Protein AF-A0A8C2KLE9-F1 (afdb_monomer_lite)

Structure (mmCIF, N/CA/C/O backbone):
data_AF-A0A8C2KLE9-F1
#
_entry.id   AF-A0A8C2KLE9-F1
#
loop_
_atom_site.group_PDB
_atom_site.id
_atom_site.type_symbol
_atom_site.label_atom_id
_atom_site.label_alt_id
_atom_site.label_comp_id
_atom_site.label_asym_id
_atom_site.label_entity_id
_atom_site.label_seq_id
_atom_site.pdbx_PDB_ins_code
_atom_site.Cartn_x
_atom_site.Cartn_y
_atom_site.Cartn_z
_atom_site.occupancy
_atom_site.B_iso_or_equiv
_atom_site.auth_seq_id
_atom_site.auth_comp_id
_atom_site.auth_asym_id
_atom_site.auth_atom_id
_atom_site.pdbx_PDB_model_num
ATOM 1 N N . ASP A 1 1 ? 17.531 15.168 -37.487 1.00 30.20 1 ASP A N 1
ATOM 2 C CA . ASP A 1 1 ? 17.498 14.271 -38.648 1.00 30.20 1 ASP A CA 1
ATOM 3 C C . ASP A 1 1 ? 17.812 12.861 -38.165 1.00 30.20 1 ASP A C 1
ATOM 5 O O . ASP A 1 1 ? 18.950 12.551 -37.828 1.00 30.20 1 ASP A O 1
ATOM 9 N N . GLN A 1 2 ? 16.752 12.090 -37.918 1.00 33.06 2 GLN A N 1
ATOM 10 C CA . GLN A 1 2 ? 16.800 10.731 -37.379 1.00 33.06 2 GLN A CA 1
ATOM 11 C C . GLN A 1 2 ? 17.043 9.757 -38.529 1.00 33.06 2 GLN A C 1
ATOM 13 O O . GLN A 1 2 ? 16.199 9.622 -39.406 1.00 33.06 2 GLN A O 1
ATOM 18 N N . SER A 1 3 ? 18.146 9.013 -38.489 1.00 22.12 3 SER A N 1
ATOM 19 C CA . SER A 1 3 ? 18.239 7.750 -39.223 1.00 22.12 3 SER A CA 1
ATOM 20 C C . SER A 1 3 ? 19.318 6.854 -38.615 1.00 22.12 3 SER A C 1
ATOM 22 O O . SER A 1 3 ? 20.358 6.603 -39.226 1.00 22.12 3 SER A O 1
ATOM 24 N N . CYS A 1 4 ? 19.061 6.306 -37.425 1.00 24.95 4 CYS A N 1
ATOM 25 C CA . CYS A 1 4 ? 19.758 5.091 -37.005 1.00 24.95 4 CYS A CA 1
ATOM 26 C C . CYS A 1 4 ? 19.162 3.906 -37.775 1.00 24.95 4 CYS A C 1
ATOM 28 O O . CYS A 1 4 ? 18.150 3.331 -37.384 1.00 24.95 4 CYS A O 1
ATOM 30 N N . ARG A 1 5 ? 19.793 3.557 -38.903 1.00 22.89 5 ARG A N 1
ATOM 31 C CA . ARG A 1 5 ? 19.574 2.287 -39.605 1.00 22.89 5 ARG A CA 1
ATOM 32 C C . ARG A 1 5 ? 20.011 1.146 -38.682 1.00 22.89 5 ARG A C 1
ATOM 34 O O . ARG A 1 5 ? 21.203 0.867 -38.570 1.00 22.89 5 ARG A O 1
ATOM 41 N N . LEU A 1 6 ? 19.055 0.488 -38.032 1.00 33.31 6 LEU A N 1
ATOM 42 C CA . LEU A 1 6 ? 19.294 -0.770 -37.330 1.00 33.31 6 LEU A CA 1
ATOM 43 C C . LEU A 1 6 ? 19.484 -1.880 -38.367 1.00 33.31 6 LEU A C 1
ATOM 45 O O . LEU A 1 6 ? 18.588 -2.228 -39.133 1.00 33.31 6 LEU A O 1
ATOM 49 N N . LYS A 1 7 ? 20.713 -2.388 -38.426 1.00 27.89 7 LYS A N 1
ATOM 50 C CA . LYS A 1 7 ? 21.115 -3.524 -39.248 1.00 27.89 7 LYS A CA 1
ATOM 51 C C . LYS A 1 7 ? 20.609 -4.779 -38.540 1.00 27.89 7 LYS A C 1
ATOM 53 O O . LYS A 1 7 ? 21.112 -5.093 -37.468 1.00 27.89 7 LYS A O 1
ATOM 58 N N . VAL A 1 8 ? 19.616 -5.457 -39.114 1.00 39.66 8 VAL A N 1
ATOM 59 C CA . VAL A 1 8 ? 19.105 -6.743 -38.609 1.00 39.66 8 VAL A CA 1
ATOM 60 C C . VAL A 1 8 ? 20.261 -7.754 -38.619 1.00 39.66 8 VAL A C 1
ATOM 62 O O . VAL A 1 8 ? 20.739 -8.092 -39.709 1.00 39.66 8 VAL A O 1
ATOM 65 N N . PRO A 1 9 ? 20.769 -8.232 -37.467 1.00 36.66 9 PRO A N 1
ATOM 66 C CA . PRO A 1 9 ? 21.752 -9.296 -37.462 1.00 36.66 9 PRO A CA 1
ATOM 67 C C . PRO A 1 9 ? 20.998 -10.609 -37.666 1.00 36.66 9 PRO A C 1
ATOM 69 O O . PRO A 1 9 ? 20.268 -11.072 -36.798 1.00 36.66 9 PRO A O 1
ATOM 72 N N . SER A 1 10 ? 21.191 -11.222 -38.829 1.00 38.34 10 SER A N 1
ATOM 73 C CA . SER A 1 10 ? 20.829 -12.617 -39.070 1.00 38.34 10 SER A CA 1
ATOM 74 C C . SER A 1 10 ? 21.724 -13.522 -38.211 1.00 38.34 10 SER A C 1
ATOM 76 O O . SER A 1 10 ? 22.760 -13.991 -38.678 1.00 38.34 10 SER A O 1
ATOM 78 N N . SER A 1 11 ? 21.360 -13.752 -36.950 1.00 43.38 11 SER A N 1
ATOM 79 C CA . SER A 1 11 ? 21.999 -14.745 -36.081 1.00 43.38 11 SER A CA 1
ATOM 80 C C . SER A 1 11 ? 20.964 -15.355 -35.141 1.00 43.38 11 SER A C 1
ATOM 82 O O . SER A 1 11 ? 20.209 -14.638 -34.493 1.00 43.38 11 SER A O 1
ATOM 84 N N . LYS A 1 12 ? 20.941 -16.688 -35.063 1.00 44.88 12 LYS A N 1
ATOM 85 C CA . LYS A 1 12 ? 19.977 -17.496 -34.296 1.00 44.88 12 LYS A CA 1
ATOM 86 C C . LYS A 1 12 ? 20.130 -17.392 -32.762 1.00 44.88 12 LYS A C 1
ATOM 88 O O . LYS A 1 12 ? 19.405 -18.083 -32.059 1.00 44.88 12 LYS A O 1
ATOM 93 N N . ASP A 1 13 ? 21.008 -16.514 -32.266 1.00 42.62 13 ASP A N 1
ATOM 94 C CA . ASP A 1 13 ? 21.387 -16.391 -30.847 1.00 42.62 13 ASP A CA 1
ATOM 95 C C . ASP A 1 13 ? 21.161 -14.983 -30.246 1.00 42.62 13 ASP A C 1
ATOM 97 O O . ASP A 1 13 ? 21.736 -14.640 -29.209 1.00 42.62 13 ASP A O 1
ATOM 101 N N . VAL A 1 14 ? 20.357 -14.121 -30.882 1.00 45.78 14 VAL A N 1
ATOM 102 C CA . VAL A 1 14 ? 20.033 -12.789 -30.334 1.00 45.78 14 VAL A CA 1
ATOM 103 C C . VAL A 1 14 ? 18.709 -12.860 -29.574 1.00 45.78 14 VAL A C 1
ATOM 105 O O . VAL A 1 14 ? 17.658 -13.079 -30.171 1.00 45.78 14 VAL A O 1
ATOM 108 N N . GLN A 1 15 ? 18.750 -12.674 -28.250 1.00 43.00 15 GLN A N 1
ATOM 109 C CA . GLN A 1 15 ? 17.538 -12.527 -27.445 1.00 43.00 15 GLN A CA 1
ATOM 110 C C . GLN A 1 15 ? 17.053 -11.077 -27.552 1.00 43.00 15 GLN A C 1
ATOM 112 O O . GLN A 1 15 ? 17.555 -10.181 -26.872 1.00 43.00 15 GLN A O 1
ATOM 117 N N . GLU A 1 16 ? 16.112 -10.853 -28.465 1.00 46.84 16 GLU A N 1
ATOM 118 C CA . GLU A 1 16 ? 15.410 -9.583 -28.636 1.00 46.84 16 GLU A CA 1
ATOM 119 C C . GLU A 1 16 ? 14.528 -9.314 -27.406 1.00 46.84 16 GLU A C 1
ATOM 121 O O . GLU A 1 16 ? 13.722 -10.166 -27.025 1.00 46.84 16 GLU A O 1
ATOM 126 N N . CYS A 1 17 ? 14.648 -8.142 -26.772 1.00 47.75 17 CYS A N 1
ATOM 127 C CA . CYS A 1 17 ? 13.654 -7.710 -25.785 1.00 47.75 17 CYS A CA 1
ATOM 128 C C . CYS A 1 17 ? 13.193 -6.277 -26.017 1.00 47.75 17 CYS A C 1
ATOM 130 O O . CYS A 1 17 ? 13.838 -5.464 -26.684 1.00 47.75 17 CYS A O 1
ATOM 132 N N . PHE A 1 18 ? 12.033 -5.989 -25.436 1.00 51.72 18 PHE A N 1
ATOM 133 C CA . PHE A 1 18 ? 11.320 -4.742 -25.619 1.00 51.72 18 PHE A CA 1
ATOM 134 C C . PHE A 1 18 ? 11.840 -3.694 -24.634 1.00 51.72 18 PHE A C 1
ATOM 136 O O . PHE A 1 18 ? 11.970 -3.968 -23.440 1.00 51.72 18 PHE A O 1
ATOM 143 N N . TYR A 1 19 ? 12.096 -2.476 -25.110 1.00 53.34 19 TYR A N 1
ATOM 144 C CA . TYR A 1 19 ? 12.266 -1.316 -24.238 1.00 53.34 19 TYR A CA 1
ATOM 145 C C . TYR A 1 19 ? 10.934 -0.564 -24.139 1.00 53.34 19 TYR A C 1
ATOM 147 O O . TYR A 1 19 ? 10.411 -0.063 -25.134 1.00 53.34 19 TYR A O 1
ATOM 155 N N . CYS A 1 20 ? 10.348 -0.521 -22.941 1.00 55.75 20 CYS A N 1
ATOM 156 C CA . CYS A 1 20 ? 9.053 0.118 -22.707 1.00 55.75 20 CYS A CA 1
ATOM 157 C C . CYS A 1 20 ? 9.241 1.633 -22.506 1.00 55.75 20 CYS A C 1
ATOM 159 O O . CYS A 1 20 ? 9.411 2.094 -21.376 1.00 55.75 20 CYS A O 1
ATOM 161 N N . HIS A 1 21 ? 9.238 2.408 -23.599 1.00 51.94 21 HIS A N 1
ATOM 162 C CA . HIS A 1 21 ? 9.313 3.874 -23.568 1.00 51.94 21 HIS A CA 1
ATOM 163 C C . HIS A 1 21 ? 8.162 4.541 -24.341 1.00 51.94 21 HIS A C 1
ATOM 165 O O . HIS A 1 21 ? 7.579 3.964 -25.256 1.00 51.94 21 HIS A O 1
ATOM 171 N N . LYS A 1 22 ? 7.829 5.779 -23.952 1.00 44.00 22 LYS A N 1
ATOM 172 C CA . LYS A 1 22 ? 6.600 6.520 -24.303 1.00 44.00 22 LYS A CA 1
ATOM 173 C C . LYS A 1 22 ? 6.369 6.794 -25.806 1.00 44.00 22 LYS A C 1
ATOM 175 O O . LYS A 1 22 ? 5.294 7.284 -26.133 1.00 44.00 22 LYS A O 1
ATOM 180 N N . GLN A 1 23 ? 7.322 6.513 -26.702 1.00 39.78 23 GLN A N 1
ATOM 181 C CA . GLN A 1 23 ? 7.226 6.829 -28.142 1.00 39.78 23 GLN A CA 1
ATOM 182 C C . GLN A 1 23 ? 7.354 5.630 -29.101 1.00 39.78 23 GLN A C 1
ATOM 184 O O . GLN A 1 23 ? 7.432 5.829 -30.311 1.00 39.78 23 GLN A O 1
ATOM 189 N N . GLY A 1 24 ? 7.304 4.393 -28.601 1.00 48.12 24 GLY A N 1
ATOM 190 C CA . GLY A 1 24 ? 7.260 3.190 -29.441 1.00 48.12 24 GLY A CA 1
ATOM 191 C C . GLY A 1 24 ? 8.264 2.119 -29.029 1.00 48.12 24 GLY A C 1
ATOM 192 O O . GLY A 1 24 ? 9.109 2.329 -28.159 1.00 48.12 24 GLY A O 1
ATOM 193 N N . HIS A 1 25 ? 8.135 0.943 -29.645 1.00 45.81 25 HIS A N 1
ATOM 194 C CA . HIS A 1 25 ?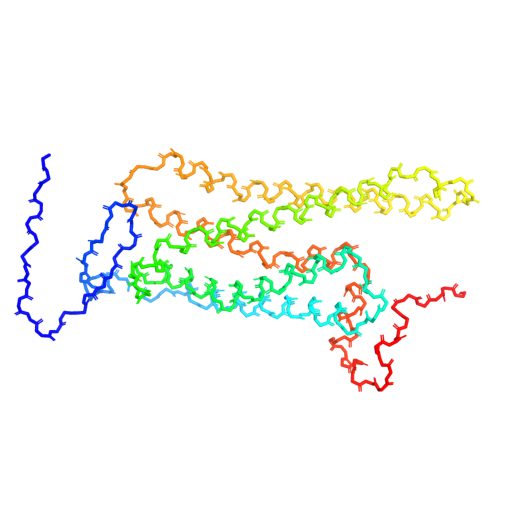 8.925 -0.241 -29.319 1.00 45.81 25 HIS A CA 1
ATOM 195 C C . HIS A 1 25 ? 10.314 -0.129 -29.948 1.00 45.81 25 HIS A C 1
ATOM 197 O O . HIS A 1 25 ? 10.458 -0.200 -31.167 1.00 45.81 25 HIS A O 1
ATOM 203 N N . LEU A 1 26 ? 11.346 0.033 -29.119 1.00 51.34 26 LEU A N 1
ATOM 204 C CA . LEU A 1 26 ? 12.716 -0.226 -29.551 1.00 51.34 26 LEU A CA 1
ATOM 205 C C . LEU A 1 26 ? 13.036 -1.693 -29.252 1.00 51.34 26 LEU A C 1
ATOM 207 O O . LEU A 1 26 ? 12.968 -2.120 -28.097 1.00 51.34 26 LEU A O 1
ATOM 211 N N . ILE A 1 27 ? 13.373 -2.454 -30.295 1.00 51.50 27 ILE A N 1
ATOM 212 C CA . ILE A 1 27 ? 13.956 -3.792 -30.165 1.00 51.50 27 ILE A CA 1
ATOM 213 C C . ILE A 1 27 ? 15.437 -3.589 -29.845 1.00 51.50 27 ILE A C 1
ATOM 215 O O . ILE A 1 27 ? 16.170 -3.012 -30.653 1.00 51.50 27 ILE A O 1
ATOM 219 N N . VAL A 1 28 ? 15.873 -4.015 -28.659 1.00 57.22 28 VAL A N 1
ATOM 220 C CA . VAL A 1 28 ? 17.263 -3.862 -28.203 1.00 57.22 28 VAL A CA 1
ATOM 221 C C . VAL A 1 28 ? 17.846 -5.234 -27.871 1.00 57.22 28 VAL A C 1
ATOM 223 O O . VAL A 1 28 ? 17.148 -6.099 -27.342 1.00 57.22 28 VAL A O 1
ATOM 226 N N . ASP A 1 29 ? 19.132 -5.437 -28.174 1.00 59.03 29 ASP A N 1
ATOM 227 C CA . ASP A 1 29 ? 19.862 -6.646 -27.779 1.00 59.03 29 ASP A CA 1
ATOM 228 C C . ASP A 1 29 ? 20.145 -6.629 -26.267 1.00 59.03 29 ASP A C 1
ATOM 230 O O . ASP A 1 29 ? 21.013 -5.908 -25.758 1.00 59.03 29 ASP A O 1
ATOM 234 N N . CYS A 1 30 ? 19.413 -7.466 -25.541 1.00 57.50 30 CYS A N 1
ATOM 235 C CA . CYS A 1 30 ? 19.496 -7.582 -24.089 1.00 57.50 30 CYS A CA 1
ATOM 236 C C . CYS A 1 30 ? 20.815 -8.191 -23.623 1.00 57.50 30 CYS A C 1
ATOM 238 O O . CYS A 1 30 ? 21.290 -7.869 -22.533 1.00 57.50 30 CYS A O 1
ATOM 240 N N . ASN A 1 31 ? 21.460 -9.010 -24.458 1.00 55.91 31 ASN A N 1
ATOM 241 C CA . ASN A 1 31 ? 22.748 -9.624 -24.145 1.00 55.91 31 ASN A CA 1
ATOM 242 C C . ASN A 1 31 ? 23.893 -8.599 -24.167 1.00 55.91 31 ASN A C 1
ATOM 244 O O . ASN A 1 31 ? 24.918 -8.802 -23.507 1.00 55.91 31 ASN A O 1
ATOM 248 N N . ALA A 1 32 ? 23.733 -7.492 -24.900 1.00 57.81 32 ALA A N 1
ATOM 249 C CA . ALA A 1 32 ? 24.668 -6.369 -24.897 1.00 57.81 32 ALA A CA 1
ATOM 250 C C . ALA A 1 32 ? 24.490 -5.468 -23.659 1.00 57.81 32 ALA A C 1
ATOM 252 O O . ALA A 1 32 ? 25.482 -5.039 -23.066 1.00 57.81 32 ALA A O 1
ATOM 253 N N . LEU A 1 33 ? 23.244 -5.234 -23.224 1.00 56.41 33 LEU A N 1
ATOM 254 C CA . LEU A 1 33 ? 22.932 -4.467 -22.009 1.00 56.41 33 LEU A CA 1
ATOM 255 C C . LEU A 1 33 ? 23.332 -5.224 -20.736 1.00 56.41 33 LEU A C 1
ATOM 257 O O . LEU A 1 33 ? 24.010 -4.673 -19.869 1.00 56.41 33 LEU A O 1
ATOM 261 N N . LYS A 1 34 ? 23.015 -6.522 -20.667 1.00 55.31 34 LYS A N 1
ATOM 262 C CA . LYS A 1 34 ? 23.347 -7.401 -19.535 1.00 55.31 34 LYS A CA 1
ATOM 263 C C . LYS A 1 34 ? 24.858 -7.522 -19.314 1.00 55.31 34 LYS A C 1
ATOM 265 O O . LYS A 1 34 ? 25.304 -7.576 -18.174 1.00 55.31 34 LYS A O 1
ATOM 270 N N . ARG A 1 35 ? 25.665 -7.472 -20.385 1.00 54.03 35 ARG A N 1
ATOM 271 C CA . ARG A 1 35 ? 27.142 -7.460 -20.313 1.00 54.03 35 ARG A CA 1
ATOM 272 C C . ARG A 1 35 ? 27.733 -6.186 -19.699 1.00 54.03 35 ARG A C 1
ATOM 274 O O . ARG A 1 35 ? 28.851 -6.241 -19.197 1.00 54.03 35 ARG A O 1
ATOM 281 N N . LYS A 1 36 ? 27.014 -5.058 -19.718 1.00 54.78 36 LYS A N 1
ATOM 282 C CA . LYS A 1 36 ? 27.445 -3.807 -19.067 1.00 54.78 36 LYS A CA 1
ATOM 283 C C . LYS A 1 36 ? 27.046 -3.725 -17.588 1.00 54.78 36 LYS A C 1
ATOM 285 O O . LYS A 1 36 ? 27.504 -2.817 -16.898 1.00 54.78 36 LYS A O 1
ATOM 290 N N . GLN A 1 37 ? 26.214 -4.642 -17.092 1.00 56.62 37 GLN A N 1
ATOM 291 C CA . GLN A 1 37 ? 25.586 -4.533 -15.777 1.00 56.62 37 GLN A CA 1
ATOM 292 C C . GLN A 1 37 ? 26.198 -5.537 -14.788 1.00 56.62 37 GLN A C 1
ATOM 294 O O . GLN A 1 37 ? 26.122 -6.749 -14.970 1.00 56.62 37 GLN A O 1
ATOM 299 N N . THR A 1 38 ? 26.838 -5.033 -13.732 1.00 45.97 38 THR A N 1
ATOM 300 C CA . THR A 1 38 ? 27.392 -5.851 -12.641 1.00 45.97 38 THR A CA 1
ATOM 301 C C . THR A 1 38 ? 26.275 -6.428 -11.756 1.00 45.97 38 THR A C 1
ATOM 303 O O . THR A 1 38 ? 25.252 -5.762 -11.565 1.00 45.97 38 THR A O 1
ATOM 306 N N . PRO A 1 39 ? 26.434 -7.638 -11.176 1.00 48.50 39 PRO A N 1
ATOM 307 C CA . PRO A 1 39 ? 25.464 -8.188 -10.231 1.00 48.50 39 PRO A CA 1
ATOM 308 C C . PRO A 1 39 ? 25.412 -7.295 -8.984 1.00 48.50 39 PRO A C 1
ATOM 310 O O . PRO A 1 39 ? 26.353 -7.229 -8.197 1.00 48.50 39 PRO A O 1
ATOM 313 N N . GLN A 1 40 ? 24.322 -6.543 -8.844 1.00 53.22 40 GLN A N 1
ATOM 314 C CA . GLN A 1 40 ? 24.144 -5.548 -7.790 1.00 53.22 40 GLN A CA 1
ATOM 315 C C . GLN A 1 40 ? 23.450 -6.166 -6.560 1.00 53.22 40 GLN A C 1
ATOM 317 O O . GLN A 1 40 ? 22.464 -6.886 -6.728 1.00 53.22 40 GLN A O 1
ATOM 322 N N . PRO A 1 41 ? 23.834 -5.799 -5.320 1.00 55.56 41 PRO A N 1
ATOM 323 C CA . PRO A 1 41 ? 23.172 -6.228 -4.073 1.00 55.56 41 PRO A CA 1
ATOM 324 C C . PRO A 1 41 ? 21.724 -5.712 -3.909 1.00 55.56 41 PRO A C 1
ATOM 326 O O . PRO A 1 41 ? 21.075 -5.962 -2.895 1.00 55.56 41 PRO A O 1
ATOM 329 N N . LYS A 1 42 ? 21.193 -5.002 -4.914 1.00 63.91 42 LYS A N 1
ATOM 330 C CA . LYS A 1 42 ? 19.838 -4.439 -4.944 1.00 63.91 42 LYS A CA 1
ATOM 331 C C . LYS A 1 42 ? 18.754 -5.526 -4.901 1.00 63.91 42 LYS A C 1
ATOM 333 O O . LYS A 1 42 ? 17.727 -5.312 -4.272 1.00 63.91 42 LYS A O 1
ATOM 338 N N . SER A 1 43 ? 18.985 -6.702 -5.490 1.00 68.31 43 SER A N 1
ATOM 339 C CA . SER A 1 43 ? 17.983 -7.782 -5.592 1.00 68.31 43 SER A CA 1
ATOM 340 C C . SER A 1 43 ? 17.461 -8.282 -4.238 1.00 68.31 43 SER A C 1
ATOM 342 O O . SER A 1 43 ? 16.259 -8.495 -4.085 1.00 68.31 43 SER A O 1
ATOM 344 N N . VAL A 1 44 ? 18.336 -8.405 -3.235 1.00 75.81 44 VAL A N 1
ATOM 345 C CA . VAL A 1 44 ? 17.967 -8.878 -1.889 1.00 75.81 44 VAL A CA 1
ATOM 346 C C . VAL A 1 44 ? 17.077 -7.863 -1.169 1.00 75.81 44 VAL A C 1
ATOM 348 O O . VAL A 1 44 ? 16.083 -8.237 -0.550 1.00 75.81 44 VAL A O 1
ATOM 351 N N . GLY A 1 45 ? 17.393 -6.568 -1.286 1.00 79.56 45 GLY A N 1
ATOM 352 C CA . GLY A 1 45 ? 16.583 -5.499 -0.697 1.00 79.56 45 GLY A CA 1
ATOM 353 C C . GLY A 1 45 ? 15.174 -5.437 -1.294 1.00 79.56 45 GLY A C 1
ATOM 354 O O . GLY A 1 45 ? 14.198 -5.324 -0.555 1.00 79.56 45 GLY A O 1
ATOM 355 N N . LEU A 1 46 ? 15.067 -5.583 -2.619 1.00 81.81 46 LEU A N 1
ATOM 356 C CA . LEU A 1 46 ? 13.790 -5.581 -3.340 1.00 81.81 46 LEU A CA 1
ATOM 357 C C . LEU A 1 46 ? 12.910 -6.780 -2.936 1.00 81.81 46 LEU A C 1
ATOM 359 O O . LEU A 1 46 ? 11.710 -6.619 -2.698 1.00 81.81 46 LEU A O 1
ATOM 363 N N . LEU A 1 47 ? 13.510 -7.970 -2.807 1.00 83.00 47 LEU A N 1
ATOM 364 C CA . LEU A 1 47 ? 12.813 -9.183 -2.373 1.00 83.00 47 LEU A CA 1
ATOM 365 C C . LEU A 1 47 ? 12.294 -9.051 -0.937 1.00 83.00 47 LEU A C 1
ATOM 367 O O . LEU A 1 47 ? 11.120 -9.313 -0.682 1.00 83.00 47 LEU A O 1
ATOM 371 N N . ASN A 1 48 ? 13.141 -8.593 -0.012 1.00 85.25 48 ASN A N 1
ATOM 372 C CA . ASN A 1 48 ? 12.756 -8.399 1.387 1.00 85.25 48 ASN A CA 1
ATOM 373 C C . ASN A 1 48 ? 11.611 -7.392 1.529 1.00 85.25 48 ASN A C 1
ATOM 375 O O . ASN A 1 48 ? 10.664 -7.648 2.270 1.00 85.25 48 ASN A O 1
ATOM 379 N N . ALA A 1 49 ? 11.667 -6.277 0.795 1.00 85.75 49 ALA A N 1
ATOM 380 C CA . ALA A 1 49 ? 10.600 -5.283 0.810 1.00 85.75 49 ALA A CA 1
ATOM 381 C C . ALA A 1 49 ? 9.270 -5.878 0.323 1.00 85.75 49 ALA A C 1
ATOM 383 O O . ALA A 1 49 ? 8.248 -5.715 0.982 1.00 85.75 49 ALA A O 1
ATOM 384 N N . THR A 1 50 ? 9.309 -6.651 -0.766 1.00 89.25 50 THR A N 1
ATOM 385 C CA . THR A 1 50 ? 8.133 -7.330 -1.329 1.00 89.25 50 THR A CA 1
ATOM 386 C C . THR A 1 50 ? 7.510 -8.314 -0.335 1.00 89.25 50 THR A C 1
ATOM 388 O O . THR A 1 50 ? 6.309 -8.260 -0.069 1.00 89.25 50 THR A O 1
ATOM 391 N N . LEU A 1 51 ? 8.329 -9.187 0.264 1.00 90.75 51 LEU A N 1
ATOM 392 C CA . LEU A 1 51 ? 7.876 -10.162 1.263 1.00 90.75 51 LEU A CA 1
ATOM 393 C C . LEU A 1 51 ? 7.229 -9.473 2.464 1.00 90.75 51 LEU A C 1
ATOM 395 O O . LEU A 1 51 ? 6.188 -9.909 2.957 1.00 90.75 51 LEU A O 1
ATOM 399 N N . PHE A 1 52 ? 7.830 -8.377 2.915 1.00 90.56 52 PHE A N 1
ATOM 400 C CA . PHE A 1 52 ? 7.344 -7.632 4.061 1.00 90.56 52 PHE A CA 1
ATOM 401 C C . PHE A 1 52 ? 6.032 -6.895 3.752 1.00 90.56 52 PHE A C 1
ATOM 403 O O . PHE A 1 52 ? 5.114 -6.925 4.570 1.00 90.56 52 PHE A O 1
ATOM 410 N N . THR A 1 53 ? 5.880 -6.329 2.550 1.00 90.44 53 THR A N 1
ATOM 411 C CA . THR A 1 53 ? 4.610 -5.743 2.090 1.00 90.44 53 THR A CA 1
ATOM 412 C C . THR A 1 53 ? 3.491 -6.776 2.059 1.00 90.44 53 THR A C 1
ATOM 414 O O . THR A 1 53 ? 2.402 -6.501 2.567 1.00 90.44 53 THR A O 1
ATOM 417 N N . VAL A 1 54 ? 3.747 -7.963 1.503 1.00 93.31 54 VAL A N 1
ATOM 418 C CA . VAL A 1 54 ? 2.749 -9.041 1.449 1.00 93.31 54 VAL A CA 1
ATOM 419 C C . VAL A 1 54 ? 2.376 -9.495 2.859 1.00 93.31 54 VAL A C 1
ATOM 421 O O . VAL A 1 54 ? 1.196 -9.565 3.189 1.00 93.31 54 VAL A O 1
ATOM 424 N N . PHE A 1 55 ? 3.367 -9.737 3.719 1.00 93.69 55 PHE A N 1
ATOM 425 C CA . PHE A 1 55 ? 3.142 -10.159 5.101 1.00 93.69 55 PHE A CA 1
ATOM 426 C C . PHE A 1 55 ? 2.280 -9.162 5.887 1.00 93.69 55 PHE A C 1
ATOM 428 O O . PHE A 1 55 ? 1.297 -9.549 6.522 1.00 93.69 55 PHE A O 1
ATOM 435 N N . LEU A 1 56 ? 2.619 -7.873 5.836 1.00 92.69 56 LEU A N 1
ATOM 436 C CA . LEU A 1 56 ? 1.913 -6.859 6.611 1.00 92.69 56 LEU A CA 1
ATOM 437 C C . LEU A 1 56 ? 0.485 -6.621 6.099 1.00 92.69 56 LEU A C 1
ATOM 439 O O . LEU A 1 56 ? -0.431 -6.490 6.909 1.00 92.69 56 LEU A O 1
ATOM 443 N N . ASN A 1 57 ? 0.262 -6.603 4.782 1.00 92.81 57 ASN A N 1
ATOM 444 C CA . ASN A 1 57 ? -1.087 -6.440 4.230 1.00 92.81 57 ASN A CA 1
ATOM 445 C C . ASN A 1 57 ? -1.951 -7.698 4.419 1.00 92.81 57 ASN A C 1
ATOM 447 O O . ASN A 1 57 ? -3.164 -7.592 4.627 1.00 92.81 57 ASN A O 1
ATOM 451 N N . LEU A 1 58 ? -1.339 -8.887 4.470 1.00 94.56 58 LEU A N 1
ATOM 452 C CA . LEU A 1 58 ? -2.023 -10.116 4.876 1.00 94.56 58 LEU A CA 1
ATOM 453 C C . LEU A 1 58 ? -2.477 -10.032 6.336 1.00 94.56 58 LEU A C 1
ATOM 455 O O . LEU A 1 58 ? -3.615 -10.375 6.643 1.00 94.56 58 LEU A O 1
ATOM 459 N N . LEU A 1 59 ? -1.632 -9.510 7.228 1.00 93.69 59 LEU A N 1
ATOM 460 C CA . LEU A 1 59 ? -1.971 -9.322 8.638 1.00 93.69 59 LEU A CA 1
ATOM 461 C C . LEU A 1 59 ? -3.176 -8.384 8.828 1.00 93.69 59 LEU A C 1
ATOM 463 O O . LEU A 1 59 ? -4.034 -8.648 9.673 1.00 93.69 59 LEU A O 1
ATOM 467 N N . VAL A 1 60 ? -3.267 -7.313 8.033 1.00 93.06 60 VAL A N 1
ATOM 468 C CA . VAL A 1 60 ? -4.425 -6.397 8.017 1.00 93.06 60 VAL A CA 1
ATOM 469 C C . VAL A 1 60 ? -5.676 -7.112 7.520 1.00 93.06 60 VAL A C 1
ATOM 471 O O . VAL A 1 60 ? -6.719 -7.054 8.172 1.00 93.06 60 VAL A O 1
ATOM 474 N N . THR A 1 61 ? -5.554 -7.833 6.406 1.00 93.44 61 THR A N 1
ATOM 475 C CA . THR A 1 61 ? -6.656 -8.582 5.791 1.00 93.44 61 THR A CA 1
ATOM 476 C C . THR A 1 61 ? -7.225 -9.622 6.757 1.00 93.44 61 THR A C 1
ATOM 478 O O . THR A 1 61 ? -8.432 -9.647 7.000 1.00 93.44 61 THR A O 1
ATOM 481 N N . VAL A 1 62 ? -6.363 -10.435 7.379 1.00 92.88 62 VAL A N 1
ATOM 482 C CA . VAL A 1 62 ? -6.757 -11.441 8.380 1.00 92.88 62 VAL A CA 1
ATOM 483 C C . VAL A 1 62 ? -7.366 -10.777 9.613 1.00 92.88 62 VAL A C 1
ATOM 485 O O . VAL A 1 62 ? -8.388 -11.235 10.107 1.00 92.88 62 VAL A O 1
ATOM 488 N N . SER A 1 63 ? -6.799 -9.662 10.087 1.00 91.81 63 SER A N 1
ATOM 489 C CA . SER A 1 63 ? -7.354 -8.934 11.235 1.00 91.81 63 SER A CA 1
ATOM 490 C C . SER A 1 63 ? -8.805 -8.511 11.004 1.00 91.81 63 SER A C 1
ATOM 492 O O . SER A 1 63 ? -9.647 -8.737 11.863 1.00 91.81 63 SER A O 1
ATOM 494 N N . ILE A 1 64 ? -9.117 -7.901 9.861 1.00 90.81 64 ILE A N 1
ATOM 495 C CA . ILE A 1 64 ? -10.468 -7.374 9.626 1.00 90.81 64 ILE A CA 1
ATOM 496 C C . ILE A 1 64 ? -11.450 -8.495 9.280 1.00 90.81 64 ILE A C 1
ATOM 498 O O . ILE A 1 64 ? -12.582 -8.447 9.743 1.00 90.81 64 ILE A O 1
ATOM 502 N N . SER A 1 65 ? -11.024 -9.498 8.505 1.00 91.38 65 SER A N 1
ATOM 503 C CA . SER A 1 65 ? -11.893 -10.608 8.081 1.00 91.38 65 SER A CA 1
ATOM 504 C C . SER A 1 65 ? -12.234 -11.592 9.203 1.00 91.38 65 SER A C 1
ATOM 506 O O . SER A 1 65 ? -13.318 -12.170 9.193 1.00 91.38 65 SER A O 1
ATOM 508 N N . HIS A 1 66 ? -11.329 -11.786 10.167 1.00 88.38 66 HIS A N 1
ATOM 509 C CA . HIS A 1 66 ? -11.524 -12.740 11.260 1.00 88.38 66 HIS A CA 1
ATOM 510 C C . HIS A 1 66 ? -12.409 -12.191 12.383 1.00 88.38 66 HIS A C 1
ATOM 512 O O . HIS A 1 66 ? -13.305 -12.872 12.881 1.00 88.38 66 HIS A O 1
ATOM 518 N N . PHE A 1 67 ? -12.160 -10.954 12.817 1.00 87.88 67 PHE A N 1
ATOM 519 C CA . PHE A 1 67 ? -12.862 -10.374 13.960 1.00 87.88 67 PHE A CA 1
ATOM 520 C C . PHE A 1 67 ? -14.133 -9.655 13.504 1.00 87.88 67 PHE A C 1
ATOM 522 O O . PHE A 1 67 ? -14.083 -8.509 13.058 1.00 87.88 67 PHE A O 1
ATOM 529 N N . LYS A 1 68 ? -15.300 -10.282 13.709 1.00 84.50 68 LYS A N 1
ATOM 530 C CA . LYS A 1 68 ? -16.608 -9.734 13.284 1.00 84.50 68 LYS A CA 1
ATOM 531 C C . LYS A 1 68 ? -16.909 -8.354 13.870 1.00 84.50 68 LYS A C 1
ATOM 533 O O . LYS A 1 68 ? -17.570 -7.541 13.230 1.00 84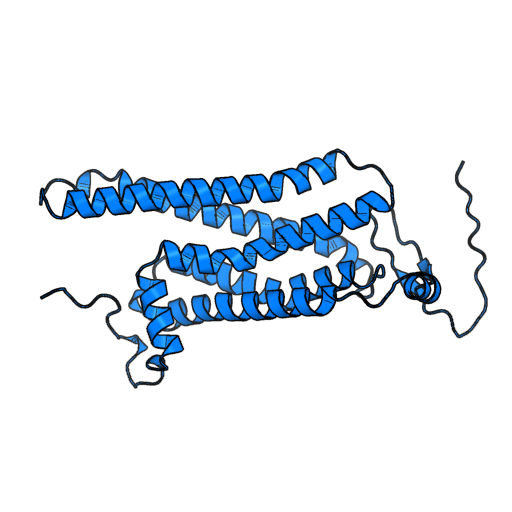.50 68 LYS A O 1
ATOM 538 N N . GLN A 1 69 ? -16.378 -8.059 15.059 1.00 84.31 69 GLN A N 1
ATOM 539 C CA . GLN A 1 69 ? -16.480 -6.745 15.707 1.00 84.31 69 GLN A CA 1
ATOM 540 C C . GLN A 1 69 ? -15.867 -5.610 14.860 1.00 84.31 69 GLN A C 1
ATOM 542 O O . GLN A 1 69 ? -16.210 -4.444 15.043 1.00 84.31 69 GLN A O 1
ATOM 547 N N . LEU A 1 70 ? -14.966 -5.934 13.927 1.00 85.19 70 LEU A N 1
ATOM 548 C CA . LEU A 1 70 ? -14.307 -4.974 13.048 1.00 85.19 70 LEU A CA 1
ATOM 549 C C . LEU A 1 70 ? -15.049 -4.737 11.732 1.00 85.19 70 LEU A C 1
ATOM 551 O O . LEU A 1 70 ? -14.580 -3.915 10.953 1.00 85.19 70 LEU A O 1
ATOM 555 N N . HIS A 1 71 ? -16.192 -5.370 11.469 1.00 88.81 71 HIS A N 1
ATOM 556 C CA . HIS A 1 71 ? -16.952 -5.171 10.229 1.00 88.81 71 HIS A CA 1
ATOM 557 C C . HIS A 1 71 ? -17.726 -3.840 10.219 1.00 88.81 71 HIS A C 1
ATOM 559 O O . HIS A 1 71 ? -18.952 -3.798 10.272 1.00 88.81 71 HIS A O 1
ATOM 565 N N . THR A 1 72 ? -16.992 -2.731 10.148 1.00 84.56 72 THR A N 1
ATOM 566 C CA . THR A 1 72 ? -17.525 -1.368 10.014 1.00 84.56 72 THR A CA 1
ATOM 567 C C . THR A 1 72 ? -17.271 -0.830 8.601 1.00 84.56 72 THR A C 1
ATOM 569 O O . THR A 1 72 ? -16.332 -1.287 7.946 1.00 84.56 72 THR A O 1
ATOM 572 N N . PRO A 1 73 ? -18.038 0.168 8.114 1.00 79.38 73 PRO A N 1
ATOM 573 C CA . PRO A 1 73 ? -17.840 0.737 6.776 1.00 79.38 73 PRO A CA 1
ATOM 574 C C . PRO A 1 73 ? -16.397 1.200 6.518 1.00 79.38 73 PRO A C 1
ATOM 576 O O . PRO A 1 73 ? -15.818 0.886 5.480 1.00 79.38 73 PRO A O 1
ATOM 579 N N . THR A 1 74 ? -15.772 1.864 7.494 1.00 79.00 74 THR A N 1
ATOM 580 C CA . THR A 1 74 ? -14.375 2.320 7.408 1.00 79.00 74 THR A CA 1
ATOM 581 C C . THR A 1 74 ? -13.395 1.150 7.320 1.00 79.00 74 THR A C 1
ATOM 583 O O . THR A 1 74 ? -12.461 1.181 6.523 1.00 79.00 74 THR A O 1
ATOM 586 N N . ASN A 1 75 ? -13.614 0.086 8.094 1.00 85.81 75 ASN A N 1
ATOM 587 C CA . ASN A 1 75 ? -12.743 -1.087 8.063 1.00 85.81 75 ASN A CA 1
ATOM 588 C C . ASN A 1 75 ? -12.923 -1.910 6.779 1.00 85.81 75 ASN A C 1
ATOM 590 O O . ASN A 1 75 ? -11.963 -2.519 6.323 1.00 85.81 75 ASN A O 1
ATOM 594 N N . VAL A 1 76 ? -14.101 -1.887 6.147 1.00 87.12 76 VAL A N 1
ATOM 595 C CA . VAL A 1 76 ? -14.299 -2.487 4.816 1.00 87.12 76 VAL A CA 1
ATOM 596 C C . VAL A 1 76 ? -13.483 -1.744 3.751 1.00 87.12 76 VAL A C 1
ATOM 598 O O . VAL A 1 76 ? -12.876 -2.390 2.898 1.00 87.12 76 VAL A O 1
ATOM 601 N N . LEU A 1 77 ? -13.383 -0.411 3.827 1.00 82.75 77 LEU A N 1
ATOM 602 C CA . LEU A 1 77 ? -12.493 0.363 2.948 1.00 82.75 77 LEU A CA 1
ATOM 603 C C . LEU A 1 77 ? -11.016 0.008 3.182 1.00 82.75 77 LEU A C 1
ATOM 605 O O . LEU A 1 77 ? -10.274 -0.218 2.227 1.00 82.75 77 LEU A O 1
ATOM 609 N N . ILE A 1 78 ? -10.603 -0.117 4.448 1.00 85.69 78 ILE A N 1
ATOM 610 C CA . ILE A 1 78 ? -9.241 -0.539 4.818 1.00 85.69 78 ILE A CA 1
ATOM 611 C C . ILE A 1 78 ? -8.946 -1.959 4.314 1.00 85.69 78 ILE A C 1
ATOM 613 O O . ILE A 1 78 ? -7.869 -2.208 3.779 1.00 85.69 78 ILE A O 1
ATOM 617 N N . LEU A 1 79 ? -9.903 -2.882 4.436 1.00 89.62 79 LEU A N 1
ATOM 618 C CA . LEU A 1 79 ? -9.793 -4.245 3.918 1.00 89.62 79 LEU A CA 1
ATOM 619 C C . LEU A 1 79 ? -9.647 -4.253 2.393 1.00 89.62 79 LEU A C 1
ATOM 621 O O . LEU A 1 79 ? -8.769 -4.934 1.869 1.00 89.62 79 LEU A O 1
ATOM 625 N N . SER A 1 80 ? -10.464 -3.470 1.682 1.00 88.12 80 SER A N 1
ATOM 626 C CA . SER A 1 80 ? -10.365 -3.337 0.226 1.00 88.12 80 SER A CA 1
ATOM 627 C C . SER A 1 80 ? -8.990 -2.822 -0.203 1.00 88.12 80 SER A C 1
ATOM 629 O O . SER A 1 80 ? -8.444 -3.305 -1.196 1.00 88.12 80 SER A O 1
ATOM 631 N N . LEU A 1 81 ? -8.421 -1.863 0.533 1.00 84.69 81 LEU A N 1
ATOM 632 C CA . LEU A 1 81 ? -7.080 -1.357 0.253 1.00 84.69 81 LEU A CA 1
ATOM 633 C C . LEU A 1 81 ? -6.003 -2.409 0.544 1.00 84.69 81 LEU A C 1
ATOM 635 O O . LEU A 1 81 ? -5.131 -2.616 -0.290 1.00 84.69 81 LEU A O 1
ATOM 639 N N . ALA A 1 82 ? -6.096 -3.127 1.666 1.00 90.12 82 ALA A N 1
ATOM 640 C CA . ALA A 1 82 ? -5.149 -4.186 2.015 1.00 90.12 82 ALA A CA 1
ATOM 641 C C . ALA A 1 82 ? -5.125 -5.320 0.971 1.00 90.12 82 ALA A C 1
ATOM 643 O O . ALA A 1 82 ? -4.058 -5.833 0.636 1.00 90.12 82 ALA A O 1
ATOM 644 N N . VAL A 1 83 ? -6.283 -5.678 0.401 1.00 90.12 83 VAL A N 1
ATOM 645 C CA . VAL A 1 83 ? -6.372 -6.645 -0.708 1.00 90.12 83 VAL A CA 1
ATOM 646 C C . VAL A 1 83 ? -5.723 -6.095 -1.982 1.00 90.12 83 VAL A C 1
ATOM 648 O O . VAL A 1 83 ? -4.983 -6.817 -2.652 1.00 90.12 83 VAL A O 1
ATOM 651 N N . ALA A 1 84 ? -5.943 -4.820 -2.309 1.00 87.69 84 ALA A N 1
ATOM 652 C CA . ALA A 1 84 ? -5.277 -4.181 -3.443 1.00 87.69 84 ALA A CA 1
ATOM 653 C C . ALA A 1 84 ? -3.747 -4.142 -3.259 1.00 87.69 84 ALA A C 1
ATOM 655 O O . ALA A 1 84 ? -3.004 -4.463 -4.188 1.00 87.69 84 ALA A O 1
ATOM 656 N N . ASP A 1 85 ? -3.273 -3.838 -2.050 1.00 88.94 85 ASP A N 1
ATOM 657 C CA . ASP A 1 85 ? -1.852 -3.801 -1.704 1.00 88.94 85 ASP A CA 1
ATOM 658 C C . ASP A 1 85 ? -1.207 -5.198 -1.679 1.00 88.94 85 ASP A C 1
ATOM 660 O O . ASP A 1 85 ? -0.026 -5.333 -2.001 1.00 88.94 85 ASP A O 1
ATOM 664 N N . LEU A 1 86 ? -1.964 -6.259 -1.372 1.00 90.81 86 LEU A N 1
ATOM 665 C CA . LEU A 1 86 ? -1.510 -7.647 -1.536 1.00 90.81 86 LEU A CA 1
ATOM 666 C C . LEU A 1 86 ? -1.254 -7.983 -3.005 1.00 90.81 86 LEU A C 1
ATOM 668 O O . LEU A 1 86 ? -0.208 -8.539 -3.340 1.00 90.81 86 LEU A O 1
ATOM 672 N N . ILE A 1 87 ? -2.185 -7.615 -3.888 1.00 86.38 87 ILE A N 1
ATOM 673 C CA . ILE A 1 87 ? -2.031 -7.803 -5.336 1.00 86.38 87 ILE A CA 1
ATOM 674 C C . ILE A 1 87 ? -0.845 -6.967 -5.842 1.00 86.38 87 ILE A C 1
ATOM 676 O O . ILE A 1 87 ? -0.027 -7.457 -6.623 1.00 86.38 87 ILE A O 1
ATOM 680 N N . ALA A 1 88 ? -0.694 -5.736 -5.348 1.00 85.56 88 ALA A N 1
ATOM 681 C CA . ALA A 1 88 ? 0.444 -4.880 -5.666 1.00 85.56 88 ALA A CA 1
ATOM 682 C C . ALA A 1 88 ? 1.779 -5.481 -5.196 1.00 85.56 88 ALA A C 1
ATOM 684 O O . ALA A 1 88 ? 2.743 -5.501 -5.959 1.00 85.56 88 ALA A O 1
ATOM 685 N N . GLY A 1 89 ? 1.833 -6.025 -3.979 1.00 88.12 89 GLY A N 1
ATOM 686 C CA . GLY A 1 89 ? 3.008 -6.708 -3.443 1.00 88.12 89 GLY A CA 1
ATOM 687 C C . GLY A 1 89 ? 3.358 -7.979 -4.218 1.00 88.12 89 GLY A C 1
ATOM 688 O O . GLY A 1 89 ? 4.523 -8.224 -4.488 1.00 88.12 89 GLY A O 1
ATOM 689 N N . LEU A 1 90 ? 2.374 -8.774 -4.641 1.00 88.69 90 LEU A N 1
ATOM 690 C CA . LEU A 1 90 ? 2.628 -10.025 -5.367 1.00 88.69 90 LEU A CA 1
ATOM 691 C C . LEU A 1 90 ? 2.985 -9.821 -6.844 1.00 88.69 90 LEU A C 1
ATOM 693 O O . LEU A 1 90 ? 3.721 -10.629 -7.402 1.00 88.69 90 LEU A O 1
ATOM 697 N N . ILE A 1 91 ? 2.455 -8.774 -7.484 1.00 84.69 91 ILE A N 1
ATOM 698 C CA . ILE A 1 91 ? 2.569 -8.583 -8.938 1.00 84.69 91 ILE A CA 1
ATOM 699 C C . ILE A 1 91 ? 3.363 -7.321 -9.273 1.00 84.69 91 ILE A C 1
ATOM 701 O O . ILE A 1 91 ? 4.356 -7.382 -9.997 1.00 84.69 91 ILE A O 1
ATOM 705 N N . LEU A 1 92 ? 2.958 -6.164 -8.751 1.00 84.88 92 LEU A N 1
ATOM 706 C CA . LEU A 1 92 ? 3.505 -4.872 -9.176 1.00 84.88 92 LEU A CA 1
ATOM 707 C C . LEU A 1 92 ? 4.925 -4.639 -8.643 1.00 84.88 92 LEU A C 1
ATOM 709 O O . LEU A 1 92 ? 5.788 -4.187 -9.396 1.00 84.88 92 LEU A O 1
ATOM 713 N N . MET A 1 93 ? 5.196 -4.994 -7.383 1.00 86.06 93 MET A N 1
ATOM 714 C CA . MET A 1 93 ? 6.525 -4.849 -6.778 1.00 86.06 93 MET A CA 1
ATOM 715 C C . MET A 1 93 ? 7.596 -5.725 -7.446 1.00 86.06 93 MET A C 1
ATOM 717 O O . MET A 1 93 ? 8.657 -5.181 -7.761 1.00 86.06 93 MET A O 1
ATOM 721 N N . PRO A 1 94 ? 7.357 -7.021 -7.743 1.00 85.44 94 PRO A N 1
ATOM 722 C CA . PRO A 1 94 ? 8.298 -7.833 -8.510 1.00 85.44 94 PRO A CA 1
ATOM 723 C C . PRO A 1 94 ? 8.548 -7.283 -9.908 1.00 85.44 94 PRO A C 1
ATOM 725 O O . PRO A 1 94 ? 9.700 -7.156 -10.313 1.00 85.44 94 PRO A O 1
ATOM 728 N N . VAL A 1 95 ? 7.495 -6.887 -10.630 1.00 82.94 95 VAL A N 1
ATOM 729 C CA . VAL A 1 95 ? 7.630 -6.326 -11.983 1.00 82.94 95 VAL A CA 1
ATOM 730 C C . VAL A 1 95 ? 8.441 -5.025 -11.960 1.00 82.94 95 VAL A C 1
ATOM 732 O O . VAL A 1 95 ? 9.336 -4.847 -12.785 1.00 82.94 95 VAL A O 1
ATOM 735 N N . GLN A 1 96 ? 8.199 -4.138 -10.991 1.00 80.19 96 GLN A N 1
ATOM 736 C CA . GLN A 1 96 ? 8.966 -2.897 -10.849 1.00 80.19 96 GLN A CA 1
ATOM 737 C C . GLN A 1 96 ? 10.398 -3.153 -10.354 1.00 80.19 96 GLN A C 1
ATOM 739 O O . GLN A 1 96 ? 11.331 -2.480 -10.785 1.00 80.19 96 GLN A O 1
ATOM 744 N N . GLY A 1 97 ? 10.594 -4.141 -9.477 1.00 80.12 97 GLY A N 1
ATOM 745 C CA . GLY A 1 97 ? 11.914 -4.591 -9.042 1.00 80.12 97 GLY A CA 1
ATOM 746 C C . GLY A 1 97 ? 12.735 -5.136 -10.209 1.00 80.12 97 GLY A C 1
ATOM 747 O O . GLY A 1 97 ? 13.913 -4.811 -10.332 1.00 80.12 97 GLY A O 1
ATOM 748 N N . MET A 1 98 ? 12.103 -5.873 -11.125 1.00 77.06 98 MET A N 1
ATOM 749 C CA . MET A 1 98 ? 12.760 -6.329 -12.346 1.00 77.06 98 MET A CA 1
ATOM 750 C C . MET A 1 98 ? 13.183 -5.167 -13.240 1.00 77.06 98 MET A C 1
ATOM 752 O O . MET A 1 98 ? 14.305 -5.211 -13.715 1.00 77.06 98 MET A O 1
ATOM 756 N N . LYS A 1 99 ? 12.404 -4.082 -13.372 1.00 75.19 99 LYS A N 1
ATOM 757 C CA . LYS A 1 99 ? 12.835 -2.874 -14.118 1.00 75.19 99 LYS A CA 1
ATOM 758 C C . LYS A 1 99 ? 14.059 -2.161 -13.521 1.00 75.19 99 LYS A C 1
ATOM 760 O O . LYS A 1 99 ? 14.703 -1.367 -14.203 1.00 75.19 99 LYS A O 1
ATOM 765 N N . LEU A 1 100 ? 14.361 -2.388 -12.240 1.00 73.94 100 LEU A N 1
ATOM 766 C CA . LEU A 1 100 ? 15.558 -1.856 -11.572 1.00 73.94 100 LEU A CA 1
ATOM 767 C C . LEU A 1 100 ? 16.780 -2.772 -11.717 1.00 73.94 100 LEU A C 1
ATOM 769 O O . LEU A 1 100 ? 17.912 -2.306 -11.566 1.00 73.94 100 LEU A O 1
ATOM 773 N N . ILE A 1 101 ? 16.552 -4.068 -11.945 1.00 72.00 101 ILE A N 1
ATOM 774 C CA . ILE A 1 101 ? 17.600 -5.087 -12.078 1.00 72.00 101 ILE A CA 1
ATOM 775 C C . ILE A 1 101 ? 17.960 -5.282 -13.551 1.00 72.00 101 ILE A C 1
ATOM 777 O O . ILE A 1 101 ? 19.140 -5.299 -13.895 1.00 72.00 101 ILE A O 1
ATOM 781 N N . GLU A 1 102 ? 16.949 -5.408 -14.406 1.00 67.69 102 GLU A N 1
ATOM 782 C CA . GLU A 1 102 ? 17.064 -5.616 -15.839 1.00 67.69 102 GLU A CA 1
ATOM 783 C C . GLU A 1 102 ? 16.451 -4.424 -16.600 1.00 67.69 102 GLU A C 1
ATOM 785 O O . GLU A 1 102 ? 15.329 -4.007 -16.311 1.00 67.69 102 GLU A O 1
ATOM 790 N N . PRO A 1 103 ? 17.155 -3.875 -17.604 1.00 59.84 103 PRO A N 1
ATOM 791 C CA . PRO A 1 103 ? 16.657 -2.755 -18.405 1.00 59.84 103 PRO A CA 1
ATOM 792 C C . PRO A 1 103 ? 15.578 -3.170 -19.423 1.00 59.84 103 PRO A C 1
ATOM 794 O O . PRO A 1 103 ? 15.071 -2.334 -20.167 1.00 59.84 103 PRO A O 1
ATOM 797 N N . CYS A 1 104 ? 15.236 -4.457 -19.481 1.00 65.12 104 CYS A N 1
ATOM 798 C CA . CYS A 1 104 ? 14.444 -5.065 -20.542 1.00 65.12 104 CYS A CA 1
ATOM 799 C C . CYS A 1 104 ? 13.031 -5.420 -20.063 1.00 65.12 104 CYS A C 1
ATOM 801 O O . CYS A 1 104 ? 12.826 -5.847 -18.927 1.00 65.12 104 CYS A O 1
ATOM 803 N N . TRP A 1 105 ? 12.044 -5.264 -20.947 1.00 70.94 105 TRP A N 1
ATOM 804 C CA . TRP A 1 105 ? 10.648 -5.609 -20.699 1.00 70.94 105 TRP A CA 1
ATOM 805 C C . TRP A 1 105 ? 10.255 -6.893 -21.434 1.00 70.94 105 TRP A C 1
ATOM 807 O O . TRP A 1 105 ? 10.429 -7.009 -22.647 1.00 70.94 105 TRP A O 1
ATOM 817 N N . TYR A 1 106 ? 9.675 -7.842 -20.694 1.00 70.50 106 TYR A N 1
ATOM 818 C CA . TYR A 1 106 ? 9.346 -9.183 -21.201 1.00 70.50 106 TYR A CA 1
ATOM 819 C C . TYR A 1 106 ? 7.842 -9.481 -21.252 1.00 70.50 106 TYR A C 1
ATOM 821 O O . TYR A 1 106 ? 7.432 -10.483 -21.824 1.00 70.50 106 TYR A O 1
ATOM 829 N N . PHE A 1 107 ? 6.999 -8.620 -20.675 1.00 73.19 107 PHE A N 1
ATOM 830 C CA . PHE A 1 107 ? 5.557 -8.869 -20.514 1.00 73.19 107 PHE A CA 1
ATOM 831 C C . PHE A 1 107 ? 4.700 -8.418 -21.710 1.00 73.19 107 PHE A C 1
ATOM 833 O O . PHE A 1 107 ? 3.477 -8.330 -21.607 1.00 73.19 107 PHE A O 1
ATOM 840 N N . GLY A 1 108 ? 5.336 -8.107 -22.840 1.00 69.62 108 GLY A N 1
ATOM 841 C CA . GLY A 1 108 ? 4.664 -7.665 -24.059 1.00 69.62 108 GLY A CA 1
ATOM 842 C C . GLY A 1 108 ? 4.166 -6.216 -24.028 1.00 69.62 108 GLY A C 1
ATOM 843 O O . GLY A 1 108 ? 4.215 -5.510 -23.017 1.00 69.62 108 GLY A O 1
ATOM 844 N N . GLU A 1 109 ? 3.691 -5.766 -25.183 1.00 68.31 109 GLU A N 1
ATOM 845 C CA . GLU A 1 109 ? 3.383 -4.361 -25.482 1.00 68.31 109 GLU A CA 1
ATOM 846 C C . GLU A 1 109 ? 2.139 -3.858 -24.734 1.00 68.31 109 GLU A C 1
ATOM 848 O O . GLU A 1 109 ? 2.162 -2.793 -24.119 1.00 68.31 109 GLU A O 1
ATOM 853 N N . ILE A 1 110 ? 1.081 -4.676 -24.684 1.00 74.25 110 ILE A N 1
ATOM 854 C CA . ILE A 1 110 ? -0.174 -4.345 -23.990 1.00 74.25 110 ILE A CA 1
ATOM 855 C C . ILE A 1 110 ? 0.091 -4.061 -22.507 1.00 74.25 110 ILE A C 1
ATOM 857 O O . ILE A 1 110 ? -0.363 -3.052 -21.965 1.00 74.25 110 ILE A O 1
ATOM 861 N N . PHE A 1 111 ? 0.868 -4.926 -21.846 1.00 76.69 111 PHE A N 1
ATOM 862 C CA . PHE A 1 111 ? 1.196 -4.736 -20.437 1.00 76.69 111 PHE A CA 1
ATOM 863 C C . PHE A 1 111 ? 2.116 -3.526 -20.242 1.00 76.69 111 PHE A C 1
ATOM 865 O O . PHE A 1 111 ? 1.933 -2.784 -19.285 1.00 76.69 111 PHE A O 1
ATOM 872 N N . CYS A 1 112 ? 3.049 -3.264 -21.166 1.00 73.81 112 CYS A N 1
ATOM 873 C CA . CYS A 1 112 ? 3.886 -2.059 -21.138 1.00 73.81 112 CYS A CA 1
ATOM 874 C C . CYS A 1 112 ? 3.041 -0.770 -21.138 1.00 73.81 112 CYS A C 1
ATOM 876 O O . CYS A 1 112 ? 3.315 0.138 -20.352 1.00 73.81 112 CYS A O 1
ATOM 878 N N . SER A 1 113 ? 1.984 -0.703 -21.956 1.00 71.94 113 SER A N 1
ATOM 879 C CA . SER A 1 113 ? 1.106 0.472 -22.026 1.00 71.94 113 SER A CA 1
ATOM 880 C C . SER A 1 113 ? 0.164 0.610 -20.827 1.00 71.94 113 SER A C 1
ATOM 882 O O . SER A 1 113 ? -0.064 1.722 -20.353 1.00 71.94 113 SER A O 1
ATOM 884 N N . ILE A 1 114 ? -0.388 -0.498 -20.322 1.00 76.69 114 ILE A N 1
ATOM 885 C CA . ILE A 1 114 ? -1.394 -0.475 -19.245 1.00 76.69 114 ILE A CA 1
ATOM 886 C C . ILE A 1 114 ? -0.749 -0.354 -17.856 1.00 76.69 114 ILE A C 1
ATOM 888 O O . ILE A 1 114 ? -1.326 0.246 -16.950 1.00 76.69 114 ILE A O 1
ATOM 892 N N . PHE A 1 115 ? 0.458 -0.882 -17.659 1.00 78.25 115 PHE A N 1
ATOM 893 C CA . PHE A 1 115 ? 1.099 -0.939 -16.344 1.00 78.25 115 PHE A CA 1
ATOM 894 C C . PHE A 1 115 ? 1.273 0.435 -15.654 1.00 78.25 115 PHE A C 1
ATOM 896 O O . PHE A 1 115 ? 0.947 0.539 -14.471 1.00 78.25 115 PHE A O 1
ATOM 903 N N . PRO A 1 116 ? 1.685 1.523 -16.340 1.00 75.44 116 PRO A N 1
ATOM 904 C CA . PRO A 1 116 ? 1.715 2.860 -15.740 1.00 75.44 116 PRO A CA 1
ATOM 905 C C . PRO A 1 116 ? 0.337 3.365 -15.286 1.00 75.44 116 PRO A C 1
ATOM 907 O O . PRO A 1 116 ? 0.242 4.039 -14.260 1.00 75.44 116 PRO A O 1
ATOM 910 N N . LEU A 1 117 ? -0.733 3.024 -16.016 1.00 77.62 117 LEU A N 1
ATOM 911 C CA . LEU A 1 117 ? -2.105 3.372 -15.638 1.00 77.62 117 LEU A CA 1
ATOM 912 C C . LEU A 1 117 ? -2.532 2.622 -14.370 1.00 77.62 117 LEU A C 1
ATOM 914 O O . LEU A 1 117 ? -3.117 3.228 -13.476 1.00 77.62 117 LEU A O 1
ATOM 918 N N . ILE A 1 118 ? -2.191 1.334 -14.259 1.00 79.25 118 ILE A N 1
ATOM 919 C CA . ILE A 1 118 ? -2.451 0.541 -13.047 1.00 79.25 118 ILE A CA 1
ATOM 920 C C . ILE A 1 118 ? -1.767 1.187 -11.837 1.00 79.25 118 ILE A C 1
ATOM 922 O O . ILE A 1 118 ? -2.413 1.409 -10.815 1.00 79.25 118 ILE A O 1
ATOM 926 N N . LEU A 1 119 ? -0.486 1.548 -11.963 1.00 76.81 119 LEU A N 1
ATOM 927 C CA . LEU A 1 119 ? 0.257 2.215 -10.889 1.00 76.81 119 LEU A CA 1
ATOM 928 C C . LEU A 1 119 ? -0.378 3.554 -10.485 1.00 76.81 119 LEU A C 1
ATOM 930 O O . LEU A 1 119 ? -0.460 3.866 -9.297 1.00 76.81 119 LEU A O 1
ATOM 934 N N . TYR A 1 120 ? -0.863 4.330 -11.456 1.00 75.75 120 TYR A N 1
ATOM 935 C CA . TYR A 1 120 ? -1.556 5.591 -11.197 1.00 75.75 120 TYR A CA 1
ATOM 936 C C . TYR A 1 120 ? -2.872 5.391 -10.425 1.00 75.75 120 TYR A C 1
ATOM 938 O O . TYR A 1 120 ? -3.130 6.084 -9.438 1.00 75.75 120 TYR A O 1
ATOM 946 N N . VAL A 1 121 ? -3.691 4.416 -10.829 1.00 77.25 121 VAL A N 1
ATOM 947 C CA . VAL A 1 121 ? -4.968 4.107 -10.164 1.00 77.25 121 VAL A CA 1
ATOM 948 C C . VAL A 1 121 ? -4.743 3.604 -8.736 1.00 77.25 121 VAL A C 1
ATOM 950 O O . VAL A 1 121 ? -5.369 4.112 -7.808 1.00 77.25 121 VAL A O 1
ATOM 953 N N . VAL A 1 122 ? -3.814 2.664 -8.531 1.00 75.56 122 VAL A N 1
ATOM 954 C CA . VAL A 1 122 ? -3.473 2.147 -7.190 1.00 75.56 122 VAL A CA 1
ATOM 955 C C . VAL A 1 122 ? -2.974 3.276 -6.283 1.00 75.56 122 VAL A C 1
ATOM 957 O O . VAL A 1 122 ? -3.406 3.405 -5.137 1.00 75.56 122 VAL A O 1
ATOM 960 N N . GLY A 1 123 ? -2.128 4.149 -6.826 1.00 75.31 123 GLY A N 1
ATOM 961 C CA . GLY A 1 123 ? -1.647 5.345 -6.151 1.00 75.31 123 GLY A CA 1
ATOM 962 C C . GLY A 1 123 ? -2.747 6.272 -5.656 1.00 75.31 123 GLY A C 1
ATOM 963 O O . GLY A 1 123 ? -2.858 6.565 -4.466 1.00 75.31 123 GLY A O 1
ATOM 964 N N . THR A 1 124 ? -3.587 6.730 -6.580 1.00 73.31 124 THR A N 1
ATOM 965 C CA . THR A 1 124 ? -4.688 7.650 -6.264 1.00 73.31 124 THR A CA 1
ATOM 966 C C . THR A 1 124 ? -5.709 7.035 -5.304 1.00 73.31 124 THR A C 1
ATOM 968 O O . THR A 1 124 ? -6.190 7.734 -4.411 1.00 73.31 124 THR A O 1
ATOM 971 N N . ALA A 1 125 ? -5.976 5.728 -5.399 1.00 74.75 125 ALA A N 1
ATOM 972 C CA . ALA A 1 125 ? -6.818 5.012 -4.442 1.00 74.75 125 ALA A CA 1
ATOM 973 C C . ALA A 1 125 ? -6.220 5.009 -3.022 1.00 74.75 125 ALA A C 1
ATOM 975 O O . ALA A 1 125 ? -6.942 5.218 -2.043 1.00 74.75 125 ALA A O 1
ATOM 976 N N . SER A 1 126 ? -4.900 4.834 -2.886 1.00 76.06 126 SER A N 1
ATOM 977 C CA . SER A 1 126 ? -4.227 4.925 -1.585 1.00 76.06 126 SER A CA 1
ATOM 978 C C . SER A 1 126 ? -4.312 6.336 -0.991 1.00 76.06 126 SER A C 1
ATOM 980 O O . SER A 1 126 ? -4.598 6.464 0.200 1.00 76.06 126 SER A O 1
ATOM 982 N N . LEU A 1 127 ? -4.130 7.391 -1.799 1.00 74.81 127 LEU A N 1
ATOM 983 C CA . LEU A 1 127 ? -4.330 8.777 -1.350 1.00 74.81 127 LEU A CA 1
ATOM 984 C C . LEU A 1 127 ? -5.765 9.013 -0.880 1.00 74.81 127 LEU A C 1
ATOM 986 O O . LEU A 1 127 ? -5.974 9.579 0.191 1.00 74.81 127 LEU A O 1
ATOM 990 N N . GLY A 1 128 ? -6.748 8.571 -1.668 1.00 72.69 128 GLY A N 1
ATOM 991 C CA . GLY A 1 128 ? -8.163 8.716 -1.334 1.00 72.69 128 GLY A CA 1
ATOM 992 C C . GLY A 1 128 ? -8.487 8.112 0.031 1.00 72.69 128 GLY A C 1
ATOM 993 O O . GLY A 1 128 ? -9.117 8.764 0.860 1.00 72.69 128 GLY A O 1
ATOM 994 N N . ASN A 1 129 ? -7.965 6.918 0.318 1.00 72.44 129 ASN A N 1
ATOM 995 C CA . ASN A 1 129 ? -8.130 6.283 1.624 1.00 72.44 129 ASN A CA 1
ATOM 996 C C . ASN A 1 129 ? -7.455 7.063 2.761 1.00 72.44 129 ASN A C 1
ATOM 998 O O . ASN A 1 129 ? -8.061 7.229 3.818 1.00 72.44 129 ASN A O 1
ATOM 1002 N N . LEU A 1 130 ? -6.244 7.594 2.562 1.00 75.12 130 LEU A N 1
ATOM 1003 C CA . LEU A 1 130 ? -5.586 8.435 3.572 1.00 75.12 130 LEU A CA 1
ATOM 1004 C C . LEU A 1 130 ? -6.372 9.716 3.865 1.00 75.12 130 LEU A C 1
ATOM 1006 O O . LEU A 1 130 ? -6.467 10.124 5.025 1.00 75.12 130 LEU A O 1
ATOM 1010 N N . VAL A 1 131 ? -6.959 10.334 2.838 1.00 78.12 131 VAL A N 1
ATOM 1011 C CA . VAL A 1 131 ? -7.828 11.507 2.994 1.00 78.12 131 VAL A CA 1
ATOM 1012 C C . VAL A 1 131 ? -9.086 11.132 3.772 1.00 78.12 131 VAL A C 1
ATOM 1014 O O . VAL A 1 131 ? -9.404 11.809 4.744 1.00 78.12 131 VAL A O 1
ATOM 1017 N N . ILE A 1 132 ? -9.753 10.029 3.421 1.00 74.25 132 ILE A N 1
ATOM 1018 C CA . ILE A 1 132 ? -10.945 9.545 4.135 1.00 74.25 132 ILE A CA 1
ATOM 1019 C C . ILE A 1 132 ? -10.624 9.268 5.609 1.00 74.25 132 ILE A C 1
ATOM 1021 O O . ILE A 1 132 ? -11.342 9.747 6.483 1.00 74.25 132 ILE A O 1
ATOM 1025 N N . ILE A 1 133 ? -9.522 8.570 5.905 1.00 75.25 133 ILE A N 1
ATOM 1026 C CA . ILE A 1 133 ? -9.076 8.299 7.283 1.00 75.25 133 ILE A CA 1
ATOM 1027 C C . ILE A 1 133 ? -8.781 9.609 8.026 1.00 75.25 133 ILE A C 1
ATOM 1029 O O . ILE A 1 133 ? -9.126 9.755 9.199 1.00 75.25 133 ILE A O 1
ATOM 1033 N N . SER A 1 134 ? -8.164 10.581 7.351 1.00 75.00 134 SER A N 1
ATOM 1034 C CA . SER A 1 134 ? -7.867 11.889 7.940 1.00 75.00 134 SER A CA 1
ATOM 1035 C C . SER A 1 134 ? -9.131 12.683 8.255 1.00 75.00 134 SER A C 1
ATOM 1037 O O . SER A 1 134 ? -9.217 13.284 9.324 1.00 75.00 134 SER A O 1
ATOM 1039 N N . VAL A 1 135 ? -10.124 12.649 7.364 1.00 76.38 135 VAL A N 1
ATOM 1040 C CA . VAL A 1 135 ? -11.432 13.285 7.566 1.00 76.38 135 VAL A CA 1
ATOM 1041 C C . VAL A 1 135 ? -12.190 12.611 8.707 1.00 76.38 135 VAL A C 1
ATOM 1043 O O . VAL A 1 135 ? -12.656 13.299 9.608 1.00 76.38 135 VAL A O 1
ATOM 1046 N N . ASP A 1 136 ? -12.247 11.279 8.729 1.00 74.00 136 ASP A N 1
ATOM 1047 C CA . ASP A 1 136 ? -12.867 10.500 9.806 1.00 74.00 136 ASP A CA 1
ATOM 1048 C C . ASP A 1 136 ? -12.261 10.845 11.179 1.00 74.00 136 ASP A C 1
ATOM 1050 O O . ASP A 1 136 ? -12.983 11.111 12.142 1.00 74.00 136 ASP A O 1
ATOM 1054 N N . ARG A 1 137 ? -10.927 10.945 11.270 1.00 74.94 137 ARG A N 1
ATOM 1055 C CA . ARG A 1 137 ? -10.261 11.357 12.515 1.00 74.94 137 ARG A CA 1
ATOM 1056 C C . ARG A 1 137 ? -10.455 12.834 12.849 1.00 74.94 137 ARG A C 1
ATOM 1058 O O . ARG A 1 137 ? -10.545 13.163 14.027 1.00 74.94 137 ARG A O 1
ATOM 1065 N N . TYR A 1 138 ? -10.523 13.716 11.855 1.00 72.81 138 TYR A N 1
ATOM 1066 C CA . TYR A 1 138 ? -10.829 15.131 12.069 1.00 72.81 138 TYR A CA 1
ATOM 1067 C C . TYR A 1 138 ? -12.237 15.315 12.644 1.00 72.81 138 TYR A C 1
ATOM 1069 O O . TYR A 1 138 ? -12.403 16.057 13.610 1.00 72.81 138 TYR A O 1
ATOM 1077 N N . ILE A 1 139 ? -13.228 14.606 12.095 1.00 72.31 139 ILE A N 1
ATOM 1078 C CA . ILE A 1 139 ? -14.610 14.629 12.587 1.00 72.31 139 ILE A CA 1
ATOM 1079 C C . ILE A 1 139 ? -14.660 14.105 14.023 1.00 72.31 139 ILE A C 1
ATOM 1081 O O . ILE A 1 139 ? -15.232 14.772 14.873 1.00 72.31 139 ILE A O 1
ATOM 1085 N N . ALA A 1 140 ? -13.995 12.985 14.326 1.00 68.38 140 ALA A N 1
ATOM 1086 C CA . ALA A 1 140 ? -13.956 12.445 15.688 1.00 68.38 140 ALA A CA 1
ATOM 1087 C C . ALA A 1 140 ? -13.371 13.435 16.717 1.00 68.38 140 ALA A C 1
ATOM 1089 O O . ALA A 1 140 ? -13.885 13.532 17.825 1.00 68.38 140 ALA A O 1
ATOM 1090 N N . VAL A 1 141 ? -12.340 14.202 16.340 1.00 70.31 141 VAL A N 1
ATOM 1091 C CA . VAL A 1 141 ? -11.729 15.230 17.208 1.00 70.31 141 VAL A CA 1
ATOM 1092 C C . VAL A 1 141 ? -12.636 16.446 17.407 1.00 70.31 141 VAL A C 1
ATOM 1094 O O . VAL A 1 141 ? -12.551 17.104 18.445 1.00 70.31 141 VAL A O 1
ATOM 1097 N N . ASN A 1 142 ? -13.445 16.781 16.402 1.00 67.06 142 ASN A N 1
ATOM 1098 C CA . ASN A 1 142 ? -14.253 17.996 16.380 1.00 67.06 142 ASN A CA 1
ATOM 1099 C C . ASN A 1 142 ? -15.727 17.771 16.701 1.00 67.06 142 ASN A C 1
ATOM 1101 O O . ASN A 1 142 ? -16.454 18.757 16.720 1.00 67.06 142 ASN A O 1
ATOM 1105 N N . ASP A 1 143 ? -16.172 16.536 16.941 1.00 69.75 143 ASP A N 1
ATOM 1106 C CA . ASP A 1 143 ? -17.552 16.236 17.317 1.00 69.75 143 ASP A CA 1
ATOM 1107 C C . ASP A 1 143 ? -17.821 16.679 18.770 1.00 69.75 143 ASP A C 1
ATOM 1109 O O . ASP A 1 143 ? -17.394 16.014 19.718 1.00 69.75 143 ASP A O 1
ATOM 1113 N N . PRO A 1 144 ? -18.533 17.801 18.989 1.00 53.31 144 PRO A N 1
ATOM 1114 C CA . PRO A 1 144 ? -18.747 18.346 20.323 1.00 53.31 144 PRO A CA 1
ATOM 1115 C C . PRO A 1 144 ? -19.784 17.547 21.130 1.00 53.31 144 PRO A C 1
ATOM 1117 O O . PRO A 1 144 ? -19.875 17.731 22.345 1.00 53.31 144 PRO A O 1
ATOM 1120 N N . LEU A 1 145 ? -20.556 16.649 20.500 1.00 57.62 145 LEU A N 1
ATOM 1121 C CA . LEU A 1 145 ? -21.646 15.912 21.154 1.00 57.62 145 LEU A CA 1
ATOM 1122 C C . LEU A 1 145 ? -21.153 14.807 22.099 1.00 57.62 145 LEU A C 1
ATOM 1124 O O . LEU A 1 145 ? -21.893 14.399 22.989 1.00 57.62 145 LEU A O 1
ATOM 1128 N N . ASN A 1 146 ? -19.899 14.365 21.970 1.00 55.50 146 ASN A N 1
ATOM 1129 C CA . ASN A 1 146 ? -19.299 13.355 22.853 1.00 55.50 146 ASN A CA 1
ATOM 1130 C C . ASN A 1 146 ? -18.545 13.963 24.059 1.00 55.50 146 ASN A C 1
ATOM 1132 O O . ASN A 1 146 ? -18.034 13.236 24.912 1.00 55.50 146 ASN A O 1
ATOM 1136 N N . HIS A 1 147 ? -18.434 15.296 24.121 1.00 50.44 147 HIS A N 1
ATOM 1137 C CA . HIS A 1 147 ? -17.601 16.024 25.089 1.00 50.44 147 HIS A CA 1
ATOM 1138 C C . HIS A 1 147 ? -18.386 16.607 26.272 1.00 50.44 147 HIS A C 1
ATOM 1140 O O . HIS A 1 147 ? -17.787 17.132 27.208 1.00 50.44 147 HIS A O 1
ATOM 1146 N N . SER A 1 148 ? -19.715 16.523 26.264 1.00 48.06 148 SER A N 1
ATOM 1147 C CA . SER A 1 148 ? -20.571 17.257 27.201 1.00 48.06 148 SER A CA 1
ATOM 1148 C C . SER A 1 148 ? -20.802 16.583 28.561 1.00 48.06 148 SER A C 1
ATOM 1150 O O . SER A 1 148 ? -21.382 17.233 29.428 1.00 48.06 148 SER A O 1
ATOM 1152 N N . CYS A 1 149 ? -20.352 15.339 28.811 1.00 52.91 149 CYS A N 1
ATOM 1153 C CA . CYS A 1 149 ? -20.795 14.617 30.021 1.00 52.91 149 CYS A CA 1
ATOM 1154 C C . CYS A 1 149 ? -19.751 14.067 31.018 1.00 52.91 149 CYS A C 1
ATOM 1156 O O . CYS A 1 149 ? -20.183 13.695 32.103 1.00 52.91 149 CYS A O 1
ATOM 1158 N N . ILE A 1 150 ? -18.428 14.017 30.781 1.00 54.81 150 ILE A N 1
ATOM 1159 C CA . ILE A 1 150 ? -17.470 13.507 31.807 1.00 54.81 150 ILE A CA 1
ATOM 1160 C C . ILE A 1 150 ? -16.101 14.203 31.685 1.00 54.81 150 ILE A C 1
ATOM 1162 O O . ILE A 1 150 ? -15.325 13.864 30.800 1.00 54.81 150 ILE A O 1
ATOM 1166 N N . GLY A 1 151 ? -15.791 15.167 32.559 1.00 58.78 151 GLY A N 1
ATOM 1167 C CA . GLY A 1 151 ? -14.750 16.194 32.353 1.00 58.78 151 GLY A CA 1
ATOM 1168 C C . GLY A 1 151 ? -13.266 15.839 32.567 1.00 58.78 151 GLY A C 1
ATOM 1169 O O . GLY A 1 151 ? -12.434 16.708 32.341 1.00 58.78 151 GLY A O 1
ATOM 1170 N N . GLU A 1 152 ? -12.888 14.617 32.969 1.00 54.38 152 GLU A N 1
ATOM 1171 C CA . GLU A 1 152 ? -11.467 14.291 33.261 1.00 54.38 152 GLU A CA 1
ATOM 1172 C C . GLU A 1 152 ? -10.896 13.124 32.422 1.00 54.38 152 GLU A C 1
ATOM 1174 O O . GLU A 1 152 ? -9.727 13.129 32.022 1.00 54.38 152 GLU A O 1
ATOM 1179 N N . SER A 1 153 ? -11.725 12.133 32.070 1.00 54.56 153 SER A N 1
ATOM 1180 C CA . SER A 1 153 ? -11.357 11.023 31.174 1.00 54.56 153 SER A CA 1
ATOM 1181 C C . SER A 1 153 ? -11.410 11.415 29.689 1.00 54.56 153 SER A C 1
ATOM 1183 O O . SER A 1 153 ? -10.616 10.919 28.882 1.00 54.56 153 SER A O 1
ATOM 1185 N N . THR A 1 154 ? -12.286 12.356 29.323 1.00 58.34 154 THR A N 1
ATOM 1186 C CA . THR A 1 154 ? -12.403 12.901 27.959 1.00 58.34 154 THR A CA 1
ATOM 1187 C C . THR A 1 154 ? -11.239 13.804 27.579 1.00 58.34 154 THR A C 1
ATOM 1189 O O . THR A 1 154 ? -10.847 13.793 26.421 1.00 58.34 154 THR A O 1
ATOM 1192 N N . ASP A 1 155 ? -10.613 14.513 28.518 1.00 58.78 155 ASP A N 1
ATOM 1193 C CA . ASP A 1 155 ? -9.516 15.440 28.209 1.00 58.78 155 ASP A CA 1
ATOM 1194 C C . ASP A 1 155 ? -8.230 14.684 27.813 1.00 58.78 155 ASP A C 1
ATOM 1196 O O . ASP A 1 155 ? -7.518 15.035 26.864 1.00 58.78 155 ASP A O 1
ATOM 1200 N N . LYS A 1 156 ? -7.986 13.536 28.466 1.00 58.97 156 LYS A N 1
ATOM 1201 C CA . LYS A 1 156 ? -6.944 12.571 28.071 1.00 58.97 156 LYS A CA 1
ATOM 1202 C C . LYS A 1 156 ? -7.254 11.930 26.714 1.00 58.97 156 LYS A C 1
ATOM 1204 O O . LYS A 1 156 ? -6.348 11.796 25.886 1.00 58.97 156 LYS A O 1
ATOM 1209 N N . LYS A 1 157 ? -8.520 11.570 26.461 1.00 59.34 157 LYS A N 1
ATOM 1210 C CA . LYS A 1 157 ? -8.979 11.003 25.181 1.00 59.34 157 LYS A CA 1
ATOM 1211 C C . LYS A 1 157 ? -8.858 12.017 24.034 1.00 59.34 157 LYS A C 1
ATOM 1213 O O . LYS A 1 157 ? -8.217 11.713 23.036 1.00 59.34 157 LYS A O 1
ATOM 1218 N N . ALA A 1 158 ? -9.327 13.247 24.215 1.00 63.25 158 ALA A N 1
ATOM 1219 C CA . ALA A 1 158 ? -9.250 14.340 23.247 1.00 63.25 158 ALA A CA 1
ATOM 1220 C C . ALA A 1 158 ? -7.800 14.755 22.945 1.00 63.25 158 ALA A C 1
ATOM 1222 O O . ALA A 1 158 ? -7.440 15.004 21.793 1.00 63.25 158 ALA A O 1
ATOM 1223 N N . ARG A 1 159 ? -6.918 14.772 23.957 1.00 64.75 159 ARG A N 1
ATOM 1224 C CA . ARG A 1 159 ? -5.473 14.988 23.759 1.00 64.75 159 ARG A CA 1
ATOM 1225 C C . ARG A 1 159 ? -4.830 13.848 22.959 1.00 64.75 159 ARG A C 1
ATOM 1227 O O . ARG A 1 159 ? -3.974 14.112 22.112 1.00 64.75 159 ARG A O 1
ATOM 1234 N N . SER A 1 160 ? -5.243 12.602 23.203 1.00 64.81 160 SER A N 1
ATOM 1235 C CA . SER A 1 160 ? -4.809 11.426 22.434 1.00 64.81 160 SER A CA 1
ATOM 1236 C C . SER A 1 160 ? -5.277 11.505 20.975 1.00 64.81 160 SER A C 1
ATOM 1238 O O . SER A 1 160 ? -4.487 11.283 20.057 1.00 64.81 160 SER A O 1
ATOM 1240 N N . GLU A 1 161 ? -6.523 11.918 20.742 1.00 67.75 161 GLU A N 1
ATOM 1241 C CA . GLU A 1 161 ? -7.103 12.043 19.403 1.00 67.75 161 GLU A CA 1
ATOM 1242 C C . GLU A 1 161 ? -6.505 13.219 18.613 1.00 67.75 161 GLU A C 1
ATOM 1244 O O . GLU A 1 161 ? -6.142 13.047 17.451 1.00 67.75 161 GLU A O 1
ATOM 1249 N N . LYS A 1 162 ? -6.245 14.372 19.249 1.00 66.56 162 LYS A N 1
ATOM 1250 C CA . LYS A 1 162 ? -5.472 15.472 18.634 1.00 66.56 162 LYS A CA 1
ATOM 1251 C C . LYS A 1 162 ? -4.048 15.047 18.263 1.00 66.56 162 LYS A C 1
ATOM 1253 O O . LYS A 1 162 ? -3.537 15.442 17.214 1.00 66.56 162 LYS A O 1
ATOM 1258 N N . LYS A 1 163 ? -3.393 14.226 19.095 1.00 67.44 163 LYS A N 1
ATOM 1259 C CA . LYS A 1 163 ? -2.074 13.652 18.777 1.00 67.44 163 LYS A CA 1
ATOM 1260 C C . LYS A 1 163 ? -2.156 12.718 17.565 1.00 67.44 163 LYS A C 1
ATOM 1262 O O . LYS A 1 163 ? -1.291 12.801 16.698 1.00 67.44 163 LYS A O 1
ATOM 1267 N N . ALA A 1 164 ? -3.203 11.897 17.472 1.00 64.81 164 ALA A N 1
ATOM 1268 C CA . ALA A 1 164 ? -3.455 11.041 16.315 1.00 64.81 164 ALA A CA 1
ATOM 1269 C C . ALA A 1 164 ? -3.709 11.860 15.033 1.00 64.81 164 ALA A C 1
ATOM 1271 O O . ALA A 1 164 ? -3.072 11.608 14.014 1.00 64.81 164 ALA A O 1
ATOM 1272 N N . ALA A 1 165 ? -4.539 12.906 15.087 1.00 69.38 165 ALA A N 1
ATOM 1273 C CA . ALA A 1 165 ? -4.767 13.798 13.947 1.00 69.38 165 ALA A CA 1
ATOM 1274 C C . ALA A 1 165 ? -3.473 14.490 13.472 1.00 69.38 165 ALA A C 1
ATOM 1276 O O . ALA A 1 165 ? -3.221 14.583 12.272 1.00 69.38 165 ALA A O 1
ATOM 1277 N N . ARG A 1 166 ? -2.592 14.903 14.398 1.00 70.81 166 ARG A N 1
ATOM 1278 C CA . ARG A 1 166 ? -1.270 15.457 14.052 1.00 70.81 166 ARG A CA 1
ATOM 1279 C C . ARG A 1 166 ? -0.404 14.447 13.299 1.00 70.81 166 ARG A C 1
ATOM 1281 O O . ARG A 1 166 ? 0.237 14.810 12.317 1.00 70.81 166 ARG A O 1
ATOM 1288 N N . THR A 1 167 ? -0.370 13.194 13.745 1.00 65.81 167 THR A N 1
ATOM 1289 C CA . THR A 1 167 ? 0.388 12.144 13.055 1.00 65.81 167 THR A CA 1
ATOM 1290 C C . THR A 1 167 ? -0.208 11.842 11.675 1.00 65.81 167 THR A C 1
ATOM 1292 O O . THR A 1 167 ? 0.557 11.633 10.742 1.00 65.81 167 THR A O 1
ATOM 1295 N N . LEU A 1 168 ? -1.534 11.898 11.496 1.00 68.31 168 LEU A N 1
ATOM 1296 C CA . LEU A 1 168 ? -2.161 11.751 10.174 1.00 68.31 168 LEU A CA 1
ATOM 1297 C C . LEU A 1 168 ? -1.789 12.882 9.219 1.00 68.31 168 LEU A C 1
ATOM 1299 O O . LEU A 1 168 ? -1.431 12.615 8.078 1.00 68.31 168 LEU A O 1
ATOM 1303 N N . GLY A 1 169 ? -1.786 14.128 9.699 1.00 71.94 169 GLY A N 1
ATOM 1304 C CA . GLY A 1 169 ? -1.299 15.264 8.914 1.00 71.94 169 GLY A CA 1
ATOM 1305 C C . GLY A 1 169 ? 0.154 15.080 8.459 1.00 71.94 169 GLY A C 1
ATOM 1306 O O . GLY A 1 169 ? 0.477 15.379 7.314 1.00 71.94 169 GLY A O 1
ATOM 1307 N N . ILE A 1 170 ? 1.019 14.519 9.317 1.00 70.12 170 ILE A N 1
ATOM 1308 C CA . ILE A 1 170 ? 2.405 14.177 8.954 1.00 70.12 170 ILE A CA 1
ATOM 1309 C C . ILE A 1 170 ? 2.436 13.074 7.891 1.00 70.12 170 ILE A C 1
ATOM 1311 O O . ILE A 1 170 ? 3.180 13.197 6.927 1.00 70.12 170 ILE A O 1
ATOM 1315 N N . VAL A 1 171 ? 1.629 12.021 8.029 1.00 69.38 171 VAL A N 1
ATOM 1316 C CA . VAL A 1 171 ? 1.556 10.926 7.048 1.00 69.38 171 VAL A CA 1
ATOM 1317 C C . VAL A 1 171 ? 1.089 11.435 5.682 1.00 69.38 171 VAL A C 1
ATOM 1319 O O . VAL A 1 171 ? 1.718 11.122 4.675 1.00 69.38 171 VAL A O 1
ATOM 1322 N N . VAL A 1 172 ? 0.045 12.269 5.640 1.00 76.12 172 VAL A N 1
ATOM 1323 C CA . VAL A 1 172 ? -0.439 12.900 4.401 1.00 76.12 172 VAL A CA 1
ATOM 1324 C C . VAL A 1 172 ? 0.633 13.811 3.799 1.00 76.12 172 VAL A C 1
ATOM 1326 O O . VAL A 1 172 ? 0.850 13.785 2.591 1.00 76.12 172 VAL A O 1
ATOM 1329 N N . LEU A 1 173 ? 1.357 14.576 4.620 1.00 74.69 173 LEU A N 1
ATOM 1330 C CA . LEU A 1 173 ? 2.458 15.415 4.148 1.00 74.69 173 LEU A CA 1
ATOM 1331 C C . LEU A 1 173 ? 3.610 14.583 3.567 1.00 74.69 173 LEU A C 1
ATOM 1333 O O . LEU A 1 173 ? 4.084 14.887 2.477 1.00 74.69 173 LEU A O 1
ATOM 1337 N N . VAL A 1 174 ? 4.046 13.528 4.262 1.00 69.88 174 VAL A N 1
ATOM 1338 C CA . VAL A 1 174 ? 5.097 12.612 3.783 1.00 69.88 174 VAL A CA 1
ATOM 1339 C C . VAL A 1 174 ? 4.669 11.955 2.473 1.00 69.88 174 VAL A C 1
ATOM 1341 O O . VAL A 1 174 ? 5.461 11.905 1.538 1.00 69.88 174 VAL A O 1
ATOM 1344 N N . TYR A 1 175 ? 3.403 11.544 2.361 1.00 72.25 175 TYR A N 1
ATOM 1345 C CA . TYR A 1 175 ? 2.832 11.049 1.113 1.00 72.25 175 TYR A CA 1
ATOM 1346 C C . TYR A 1 175 ? 2.964 12.090 -0.006 1.00 72.25 175 TYR A C 1
ATOM 1348 O O . TYR A 1 175 ? 3.566 11.814 -1.040 1.00 72.25 175 TYR A O 1
ATOM 1356 N N . LEU A 1 176 ? 2.482 13.320 0.196 1.00 75.62 176 LEU A N 1
ATOM 1357 C CA . LEU A 1 176 ? 2.582 14.371 -0.822 1.00 75.62 176 LEU A CA 1
ATOM 1358 C C . LEU A 1 176 ? 4.040 14.640 -1.225 1.00 75.62 176 LEU A C 1
ATOM 1360 O O . LEU A 1 176 ? 4.331 14.776 -2.413 1.00 75.62 176 LEU A O 1
ATOM 1364 N N . LEU A 1 177 ? 4.969 14.640 -0.267 1.00 73.38 177 LEU A N 1
ATOM 1365 C CA . LEU A 1 177 ? 6.401 14.809 -0.522 1.00 73.38 177 LEU A CA 1
ATOM 1366 C C . LEU A 1 177 ? 7.019 13.641 -1.301 1.00 73.38 177 LEU A C 1
ATOM 1368 O O . LEU A 1 177 ? 7.894 13.877 -2.125 1.00 73.38 177 LEU A O 1
ATOM 1372 N N . CYS A 1 178 ? 6.566 12.404 -1.095 1.00 69.19 178 CYS A N 1
ATOM 1373 C CA . CYS A 1 178 ? 7.023 11.248 -1.873 1.00 69.19 178 CYS A CA 1
ATOM 1374 C C . CYS A 1 178 ? 6.481 11.251 -3.311 1.00 69.19 178 CYS A C 1
ATOM 1376 O O . CYS A 1 178 ? 7.148 10.766 -4.221 1.00 69.19 178 CYS A O 1
ATOM 1378 N N . TRP A 1 179 ? 5.292 11.813 -3.529 1.00 69.44 179 TRP A N 1
ATOM 1379 C CA . TRP A 1 179 ? 4.624 11.823 -4.834 1.00 69.44 179 TRP A CA 1
ATOM 1380 C C . TRP A 1 179 ? 4.962 13.046 -5.694 1.00 69.44 179 TRP A C 1
ATOM 1382 O O . TRP A 1 179 ? 4.961 12.962 -6.922 1.00 69.44 179 TRP A O 1
ATOM 1392 N N . THR A 1 180 ? 5.292 14.178 -5.068 1.00 71.69 180 THR A N 1
ATOM 1393 C CA . THR A 1 180 ? 5.641 15.427 -5.765 1.00 71.69 180 THR A CA 1
ATOM 1394 C C . THR A 1 180 ? 6.824 15.257 -6.734 1.00 71.69 180 THR A C 1
ATOM 1396 O O . THR A 1 180 ? 6.689 15.671 -7.886 1.00 71.69 180 THR A O 1
ATOM 1399 N N . PRO A 1 181 ? 7.939 14.589 -6.368 1.00 71.62 181 PRO A N 1
ATOM 1400 C CA . PRO A 1 181 ? 9.054 14.345 -7.280 1.00 71.62 181 PRO A CA 1
ATOM 1401 C C . PRO A 1 181 ? 8.655 13.549 -8.519 1.00 71.62 181 PRO A C 1
ATOM 1403 O O . PRO A 1 181 ? 9.148 13.846 -9.597 1.00 71.62 181 PRO A O 1
ATOM 1406 N N . TYR A 1 182 ? 7.740 12.583 -8.398 1.00 70.38 182 TYR A N 1
ATOM 1407 C CA . TYR A 1 182 ? 7.262 11.788 -9.532 1.00 70.38 182 TYR A CA 1
ATOM 1408 C C . TYR A 1 182 ? 6.440 12.625 -10.523 1.00 70.38 182 TYR A C 1
ATOM 1410 O O . TYR A 1 182 ? 6.661 12.552 -11.736 1.00 70.38 182 TYR A O 1
ATOM 1418 N N . TYR A 1 183 ? 5.517 13.454 -10.026 1.00 71.94 183 TYR A N 1
ATOM 1419 C CA . TYR A 1 183 ? 4.718 14.332 -10.885 1.00 71.94 183 TYR A CA 1
ATOM 1420 C C . TYR A 1 183 ? 5.573 15.427 -11.530 1.00 71.94 183 TYR A C 1
ATOM 1422 O O . TYR A 1 183 ? 5.447 15.662 -12.729 1.00 71.94 183 TYR A O 1
ATOM 1430 N N . LEU A 1 184 ? 6.493 16.035 -10.771 1.00 74.06 184 LEU A N 1
ATOM 1431 C CA . LEU A 1 184 ? 7.444 17.016 -11.300 1.00 74.06 184 LEU A CA 1
ATOM 1432 C C . LEU A 1 184 ? 8.401 16.393 -12.323 1.00 74.06 184 LEU A C 1
ATOM 1434 O O . LEU A 1 184 ? 8.635 16.987 -13.368 1.00 74.06 184 LEU A O 1
ATOM 1438 N N . ALA A 1 185 ? 8.905 15.184 -12.067 1.00 65.25 185 ALA A N 1
ATOM 1439 C CA . ALA A 1 185 ? 9.717 14.417 -13.010 1.00 65.25 185 ALA A CA 1
ATOM 1440 C C . ALA A 1 185 ? 8.961 14.168 -14.322 1.00 65.25 185 ALA A C 1
ATOM 1442 O O . ALA A 1 185 ? 9.475 14.424 -15.405 1.00 65.25 185 ALA A O 1
ATOM 1443 N N . THR A 1 186 ? 7.705 13.729 -14.235 1.00 66.06 186 THR A N 1
ATOM 1444 C CA . THR A 1 186 ? 6.880 13.435 -15.416 1.00 66.06 186 THR A CA 1
ATOM 1445 C C . THR A 1 186 ? 6.592 14.680 -16.265 1.00 66.06 186 THR A C 1
ATOM 1447 O O . THR A 1 186 ? 6.386 14.549 -17.471 1.00 66.06 186 THR A O 1
ATOM 1450 N N . LEU A 1 187 ? 6.568 15.867 -15.651 1.00 68.00 187 LEU A N 1
ATOM 1451 C CA . LEU A 1 187 ? 6.352 17.148 -16.332 1.00 68.00 187 LEU A CA 1
ATOM 1452 C C . LEU A 1 187 ? 7.648 17.769 -16.879 1.00 68.00 187 LEU A C 1
ATOM 1454 O O . LEU A 1 187 ? 7.591 18.477 -17.880 1.00 68.00 187 LEU A O 1
ATOM 1458 N N . SER A 1 188 ? 8.791 17.514 -16.234 1.00 65.19 188 SER A N 1
ATOM 1459 C CA . SER A 1 188 ? 10.080 18.146 -16.554 1.00 65.19 188 SER A CA 1
ATOM 1460 C C . SER 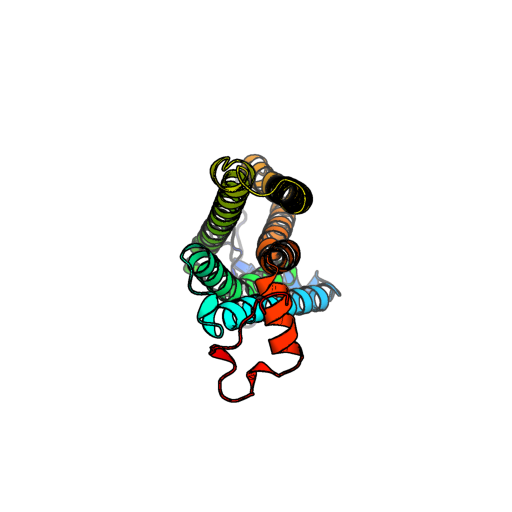A 1 188 ? 10.977 17.326 -17.485 1.00 65.19 188 SER A C 1
ATOM 1462 O O . SER A 1 188 ? 11.807 17.914 -18.175 1.00 65.19 188 SER A O 1
ATOM 1464 N N . PHE A 1 189 ? 10.864 15.992 -17.500 1.00 56.94 189 PHE A N 1
ATOM 1465 C CA . PHE A 1 189 ? 11.784 15.136 -18.257 1.00 56.94 189 PHE A CA 1
ATOM 1466 C C . PHE A 1 189 ? 11.385 14.981 -19.730 1.00 56.94 189 PHE A C 1
ATOM 1468 O O . PHE A 1 189 ? 10.248 14.628 -20.060 1.00 56.94 189 PHE A O 1
ATOM 1475 N N . GLY A 1 190 ? 12.362 15.216 -20.609 1.00 54.47 190 GLY A N 1
ATOM 1476 C CA . GLY A 1 190 ? 12.290 15.010 -22.048 1.00 54.47 190 GLY A CA 1
ATOM 1477 C C . GLY A 1 190 ? 13.360 14.017 -22.505 1.00 54.47 190 GLY A C 1
ATOM 1478 O O . GLY A 1 190 ? 14.537 14.317 -22.401 1.00 54.47 190 GLY A O 1
ATOM 1479 N N . HIS A 1 191 ? 12.911 12.881 -23.055 1.00 53.19 191 HIS A N 1
ATOM 1480 C CA . HIS A 1 191 ? 13.642 11.894 -23.873 1.00 53.19 191 HIS A CA 1
ATOM 1481 C C . HIS A 1 191 ? 15.152 11.694 -23.609 1.00 53.19 191 HIS A C 1
ATOM 1483 O O . HIS A 1 191 ? 15.929 11.750 -24.560 1.00 53.19 191 HIS A O 1
ATOM 1489 N N . ASP A 1 192 ? 15.578 11.369 -22.383 1.00 53.41 192 ASP A N 1
ATOM 1490 C CA . ASP A 1 192 ? 16.945 10.862 -22.157 1.00 53.41 192 ASP A CA 1
ATOM 1491 C C . ASP A 1 192 ? 17.008 9.591 -21.278 1.00 53.41 192 ASP A C 1
ATOM 1493 O O . ASP A 1 192 ? 16.102 9.299 -20.496 1.00 53.41 192 ASP A O 1
ATOM 1497 N N . GLU A 1 193 ? 18.075 8.786 -21.398 1.00 53.28 193 GLU A N 1
ATOM 1498 C CA . GLU A 1 193 ? 18.193 7.487 -20.690 1.00 53.28 193 GLU A CA 1
ATOM 1499 C C . GLU A 1 193 ? 18.323 7.631 -19.161 1.00 53.28 193 GLU A C 1
ATOM 1501 O O . GLU A 1 193 ? 17.806 6.800 -18.406 1.00 53.28 193 GLU A O 1
ATOM 1506 N N . ASN A 1 194 ? 18.964 8.705 -18.685 1.00 56.09 194 ASN A N 1
ATOM 1507 C CA . ASN A 1 194 ? 19.045 9.012 -17.251 1.00 56.09 194 ASN A CA 1
ATOM 1508 C C . ASN A 1 194 ? 17.657 9.297 -16.649 1.00 56.09 194 ASN A C 1
ATOM 1510 O O . ASN A 1 194 ? 17.424 8.998 -15.474 1.00 56.09 194 ASN A O 1
ATOM 1514 N N . ASP A 1 195 ? 16.711 9.775 -17.462 1.00 64.56 195 ASP A N 1
ATOM 1515 C CA . ASP A 1 195 ? 15.338 10.037 -17.034 1.00 64.56 195 ASP A CA 1
ATOM 1516 C C . ASP A 1 195 ? 14.604 8.726 -16.729 1.00 64.56 195 ASP A C 1
ATOM 1518 O O . ASP A 1 195 ? 13.829 8.650 -15.775 1.00 64.56 195 ASP A O 1
ATOM 1522 N N . ALA A 1 196 ? 14.883 7.651 -17.476 1.00 66.38 196 ALA A N 1
ATOM 1523 C CA . ALA A 1 196 ? 14.235 6.354 -17.284 1.00 66.38 196 ALA A CA 1
ATOM 1524 C C . ALA A 1 196 ? 14.610 5.703 -15.942 1.00 66.38 196 ALA A C 1
ATOM 1526 O O . ALA A 1 196 ? 13.741 5.166 -15.250 1.00 66.38 196 ALA A O 1
ATOM 1527 N N . LEU A 1 197 ? 15.881 5.788 -15.531 1.00 69.31 197 LEU A N 1
ATOM 1528 C CA . LEU A 1 197 ? 16.322 5.287 -14.226 1.00 69.31 197 LEU A CA 1
ATOM 1529 C C . LEU A 1 197 ? 15.682 6.081 -13.081 1.00 69.31 197 LEU A C 1
ATOM 1531 O O . LEU A 1 197 ? 15.195 5.481 -12.121 1.00 69.31 197 LEU A O 1
ATOM 1535 N N . VAL A 1 198 ? 15.649 7.413 -13.189 1.00 71.75 198 VAL A N 1
ATOM 1536 C CA . VAL A 1 198 ? 15.007 8.284 -12.193 1.00 71.75 198 VAL A CA 1
ATOM 1537 C C . VAL A 1 198 ? 13.516 7.967 -12.09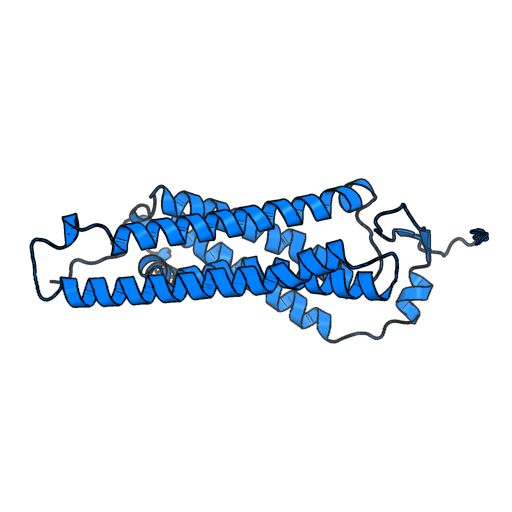2 1.00 71.75 198 VAL A C 1
ATOM 1539 O O . VAL A 1 198 ? 13.012 7.773 -10.988 1.00 71.75 198 VAL A O 1
ATOM 1542 N N . ILE A 1 199 ? 12.818 7.816 -13.219 1.00 72.06 199 ILE A N 1
ATOM 1543 C CA . ILE A 1 199 ? 11.400 7.435 -13.250 1.00 72.06 199 ILE A CA 1
ATOM 1544 C C . ILE A 1 199 ? 11.185 6.056 -12.609 1.00 72.06 199 ILE A C 1
ATOM 1546 O O . ILE A 1 199 ? 10.280 5.912 -11.788 1.00 72.06 199 ILE A O 1
ATOM 1550 N N . ASN A 1 200 ? 12.024 5.060 -12.909 1.00 75.88 200 ASN A N 1
ATOM 1551 C CA . ASN A 1 200 ? 11.913 3.721 -12.323 1.00 75.88 200 ASN A CA 1
ATOM 1552 C C . ASN A 1 200 ? 12.153 3.723 -10.806 1.00 75.88 200 ASN A C 1
ATOM 1554 O O . ASN A 1 200 ? 11.427 3.038 -10.082 1.00 75.88 200 ASN A O 1
ATOM 1558 N N . ILE A 1 201 ? 13.128 4.504 -10.319 1.00 76.00 201 ILE A N 1
ATOM 1559 C CA . ILE A 1 201 ? 13.387 4.697 -8.882 1.00 76.00 201 ILE A CA 1
ATOM 1560 C C . ILE A 1 201 ? 12.188 5.379 -8.217 1.00 76.00 201 ILE A C 1
ATOM 1562 O O . ILE A 1 201 ? 11.713 4.902 -7.188 1.00 76.00 201 ILE A O 1
ATOM 1566 N N . MET A 1 202 ? 11.655 6.446 -8.815 1.00 74.19 202 MET A N 1
ATOM 1567 C CA . MET A 1 202 ? 10.488 7.160 -8.287 1.00 74.19 202 MET A CA 1
ATOM 1568 C C . MET A 1 202 ? 9.245 6.265 -8.245 1.00 74.19 202 MET A C 1
ATOM 1570 O O . MET A 1 202 ? 8.546 6.229 -7.237 1.00 74.19 202 MET A O 1
ATOM 1574 N N . GLN A 1 203 ? 8.999 5.472 -9.290 1.00 75.88 203 GLN A N 1
ATOM 1575 C CA . GLN A 1 203 ? 7.920 4.479 -9.318 1.00 75.88 203 GLN A CA 1
ATOM 1576 C C . GLN A 1 203 ? 8.096 3.393 -8.248 1.00 75.88 203 GLN A C 1
ATOM 1578 O O . GLN A 1 203 ? 7.113 2.915 -7.683 1.00 75.88 203 GLN A O 1
ATOM 1583 N N . TRP A 1 204 ? 9.335 3.009 -7.934 1.00 78.75 204 TRP A N 1
ATOM 1584 C CA . TRP A 1 204 ? 9.600 2.041 -6.873 1.00 78.75 204 TRP A CA 1
ATOM 1585 C C . TRP A 1 204 ? 9.367 2.634 -5.476 1.00 78.75 204 TRP A C 1
ATOM 1587 O O . TRP A 1 204 ? 8.751 1.985 -4.633 1.00 78.75 204 TRP A O 1
ATOM 1597 N N . ILE A 1 205 ? 9.764 3.893 -5.251 1.00 75.00 205 ILE A N 1
ATOM 1598 C CA . ILE A 1 205 ? 9.428 4.653 -4.031 1.00 75.00 205 ILE A CA 1
ATOM 1599 C C . ILE A 1 205 ? 7.906 4.758 -3.869 1.00 75.00 205 ILE A C 1
ATOM 1601 O O . ILE A 1 205 ? 7.386 4.559 -2.774 1.00 75.00 205 ILE A O 1
ATOM 1605 N N . VAL A 1 206 ? 7.184 4.999 -4.964 1.00 74.06 206 VAL A N 1
ATOM 1606 C CA . VAL A 1 206 ? 5.717 4.998 -4.977 1.00 74.06 206 VAL A CA 1
ATOM 1607 C C . VAL A 1 206 ? 5.153 3.631 -4.582 1.00 74.06 206 VAL A C 1
ATOM 1609 O O . VAL A 1 206 ? 4.238 3.574 -3.767 1.00 74.06 206 VAL A O 1
ATOM 1612 N N . CYS A 1 207 ? 5.715 2.522 -5.072 1.00 74.19 207 CYS A N 1
ATOM 1613 C CA . CYS A 1 207 ? 5.275 1.183 -4.664 1.00 74.19 207 CYS A CA 1
ATOM 1614 C C . CYS A 1 207 ? 5.501 0.930 -3.163 1.00 74.19 207 CYS A C 1
ATOM 1616 O O . CYS A 1 207 ? 4.653 0.321 -2.515 1.00 74.19 207 CYS A O 1
ATOM 1618 N N . MET A 1 208 ? 6.592 1.439 -2.575 1.00 71.31 208 MET A N 1
ATOM 1619 C CA . MET A 1 208 ? 6.831 1.349 -1.124 1.00 71.31 208 MET A CA 1
ATOM 1620 C C . MET A 1 208 ? 5.736 2.027 -0.284 1.00 71.31 208 MET A C 1
ATOM 1622 O O . MET A 1 208 ? 5.624 1.737 0.904 1.00 71.31 208 MET A O 1
ATOM 1626 N N . ASN A 1 209 ? 4.877 2.872 -0.858 1.00 73.44 209 ASN A N 1
ATOM 1627 C CA . ASN A 1 209 ? 3.733 3.431 -0.140 1.00 73.44 209 ASN A CA 1
ATOM 1628 C C . ASN A 1 209 ? 2.772 2.342 0.381 1.00 73.44 209 ASN A C 1
ATOM 1630 O O . ASN A 1 209 ? 2.324 2.417 1.524 1.00 73.44 209 ASN A O 1
ATOM 1634 N N . SER A 1 210 ? 2.546 1.272 -0.388 1.00 76.25 210 SER A N 1
ATOM 1635 C CA . SER A 1 210 ? 1.747 0.113 0.049 1.00 76.25 210 SER A CA 1
ATOM 1636 C C . SER A 1 210 ? 2.359 -0.618 1.253 1.00 76.25 210 SER A C 1
ATOM 1638 O O . SER A 1 210 ? 1.654 -1.293 2.004 1.00 76.25 210 SER A O 1
ATOM 1640 N N . LEU A 1 211 ? 3.675 -0.481 1.480 1.00 78.56 211 LEU A N 1
ATOM 1641 C CA . LEU A 1 211 ? 4.332 -0.989 2.687 1.00 78.56 211 LEU A CA 1
ATOM 1642 C C . LEU A 1 211 ? 3.981 -0.153 3.925 1.00 78.56 211 LEU A C 1
ATOM 1644 O O . LEU A 1 211 ? 3.929 -0.689 5.029 1.00 78.56 211 LEU A O 1
ATOM 1648 N N . MET A 1 212 ? 3.760 1.152 3.765 1.00 76.88 212 MET A N 1
ATOM 1649 C CA . MET A 1 212 ? 3.519 2.071 4.881 1.00 76.88 212 MET A CA 1
ATOM 1650 C C . MET A 1 212 ? 2.100 1.966 5.447 1.00 76.88 212 MET A C 1
ATOM 1652 O O . MET A 1 212 ? 1.898 2.265 6.625 1.00 76.88 212 MET A O 1
ATOM 1656 N N . ASN A 1 213 ? 1.133 1.483 4.664 1.00 81.44 213 ASN A N 1
ATOM 1657 C CA . ASN A 1 213 ? -0.274 1.387 5.066 1.00 81.44 213 ASN A CA 1
ATOM 1658 C C . ASN A 1 213 ? -0.483 0.584 6.376 1.00 81.44 213 ASN A C 1
ATOM 1660 O O . ASN A 1 213 ? -1.071 1.120 7.318 1.00 81.44 213 ASN A O 1
ATOM 1664 N N . PRO A 1 214 ? 0.083 -0.624 6.556 1.00 84.12 214 PRO A N 1
ATOM 1665 C CA . PRO A 1 214 ? 0.003 -1.341 7.833 1.00 84.12 214 PRO A CA 1
ATOM 1666 C C . PRO A 1 214 ? 0.685 -0.641 9.020 1.00 84.12 214 PRO A C 1
ATOM 1668 O O . PRO A 1 214 ? 0.221 -0.765 10.155 1.00 84.12 214 PRO A O 1
ATOM 1671 N N . PHE A 1 215 ? 1.759 0.124 8.794 1.00 80.94 215 PHE A N 1
ATOM 1672 C CA . PHE A 1 215 ? 2.403 0.913 9.855 1.00 80.94 215 PHE A CA 1
ATOM 1673 C C . PHE A 1 215 ? 1.511 2.055 10.325 1.00 80.94 215 PHE A C 1
ATOM 1675 O O . PHE A 1 215 ? 1.365 2.276 11.528 1.00 80.94 215 PHE A O 1
ATOM 1682 N N . ILE A 1 216 ? 0.862 2.730 9.377 1.00 77.94 216 ILE A N 1
ATOM 1683 C CA . ILE A 1 216 ? -0.171 3.730 9.643 1.00 77.94 216 ILE A CA 1
ATOM 1684 C C . ILE A 1 216 ? -1.255 3.082 10.515 1.00 77.94 216 ILE A C 1
ATOM 1686 O O . ILE A 1 216 ? -1.566 3.587 11.596 1.00 77.94 216 ILE A O 1
ATOM 1690 N N . TYR A 1 217 ? -1.743 1.895 10.151 1.00 81.12 217 TYR A N 1
ATOM 1691 C CA . TYR A 1 217 ? -2.742 1.199 10.961 1.00 81.12 217 TYR A CA 1
ATOM 1692 C C . TYR A 1 217 ? -2.238 0.821 12.358 1.00 81.12 217 TYR A C 1
ATOM 1694 O O . TYR A 1 217 ? -2.973 0.985 13.329 1.00 81.12 217 TYR A O 1
ATOM 1702 N N . ALA A 1 218 ? -0.985 0.388 12.507 1.00 82.50 218 ALA A N 1
ATOM 1703 C CA . ALA A 1 218 ? -0.395 0.079 13.813 1.00 82.50 218 ALA A CA 1
ATOM 1704 C C . ALA A 1 218 ? -0.321 1.304 14.729 1.00 82.50 218 ALA A C 1
ATOM 1706 O O . ALA A 1 218 ? -0.518 1.184 15.940 1.00 82.50 218 ALA A O 1
ATOM 1707 N N . MET A 1 219 ? -0.079 2.486 14.166 1.00 73.00 219 MET A N 1
ATOM 1708 C CA . MET A 1 219 ? -0.041 3.728 14.930 1.00 73.00 219 MET A CA 1
ATOM 1709 C C . MET A 1 219 ? -1.437 4.203 15.343 1.00 73.00 219 MET A C 1
ATOM 1711 O O . MET A 1 219 ? -1.621 4.634 16.484 1.00 73.00 219 MET A O 1
ATOM 1715 N N . PHE A 1 220 ? -2.419 4.116 14.442 1.00 70.56 220 PHE A N 1
ATOM 1716 C CA . PHE A 1 220 ? -3.737 4.727 14.644 1.00 70.56 220 PHE A CA 1
ATOM 1717 C C . PHE A 1 220 ? -4.779 3.790 15.236 1.00 70.56 220 PHE A C 1
ATOM 1719 O O . PHE A 1 220 ? -5.614 4.210 16.039 1.00 70.56 220 PHE A O 1
ATOM 1726 N N . TYR A 1 221 ? -4.728 2.510 14.886 1.00 73.69 221 TYR A N 1
ATOM 1727 C CA . TYR A 1 221 ? -5.755 1.558 15.259 1.00 73.69 221 TYR A CA 1
ATOM 1728 C C . TYR A 1 221 ? -5.296 0.695 16.431 1.00 73.69 221 TYR A C 1
ATOM 1730 O O . TYR A 1 221 ? -4.490 -0.230 16.314 1.00 73.69 221 TYR A O 1
ATOM 1738 N N . ARG A 1 222 ? -5.868 0.981 17.610 1.00 78.31 222 ARG A N 1
ATOM 1739 C CA . ARG A 1 222 ? -5.739 0.104 18.786 1.00 78.31 222 ARG A CA 1
ATOM 1740 C C . ARG A 1 222 ? -6.225 -1.309 18.463 1.00 78.31 222 ARG A C 1
ATOM 1742 O O . ARG A 1 222 ? -5.556 -2.254 18.863 1.00 78.31 222 ARG A O 1
ATOM 1749 N N . TRP A 1 223 ? -7.319 -1.442 17.706 1.00 83.31 223 TRP A N 1
ATOM 1750 C CA . TRP A 1 223 ? -7.808 -2.751 17.277 1.00 83.31 223 TRP A CA 1
ATOM 1751 C C . TRP A 1 223 ? -6.764 -3.516 16.464 1.00 83.31 223 TRP A C 1
ATOM 1753 O O . TRP A 1 223 ? -6.568 -4.691 16.737 1.00 83.31 223 TRP A O 1
ATOM 1763 N N . PHE A 1 224 ? -6.039 -2.854 15.552 1.00 86.81 224 PHE A N 1
ATOM 1764 C CA . PHE A 1 224 ? -5.056 -3.524 14.699 1.00 86.81 224 PHE A CA 1
ATOM 1765 C C . PHE A 1 224 ? -3.859 -4.028 15.504 1.00 86.81 224 PHE A C 1
ATOM 1767 O O . PHE A 1 224 ? -3.407 -5.150 15.318 1.00 86.81 224 PHE A O 1
ATOM 1774 N N . ARG A 1 225 ? -3.371 -3.240 16.471 1.00 86.00 225 ARG A N 1
ATOM 1775 C CA . ARG A 1 225 ? -2.300 -3.690 17.379 1.00 86.00 225 ARG A CA 1
ATOM 1776 C C . ARG A 1 225 ? -2.712 -4.912 18.194 1.00 86.00 225 ARG A C 1
ATOM 1778 O O . ARG A 1 225 ? -1.901 -5.806 18.424 1.00 86.00 225 ARG A O 1
ATOM 1785 N N . LEU A 1 226 ? -3.959 -4.928 18.658 1.00 84.69 226 LEU A N 1
ATOM 1786 C CA . LEU A 1 226 ? -4.489 -6.031 19.446 1.00 84.69 226 LEU A CA 1
ATOM 1787 C C . LEU A 1 226 ? -4.693 -7.266 18.566 1.00 84.69 226 LEU A C 1
ATOM 1789 O O . LEU A 1 226 ? -4.139 -8.311 18.894 1.00 84.69 226 LEU A O 1
ATOM 1793 N N . SER A 1 227 ? -5.378 -7.146 17.428 1.00 88.44 227 SER A N 1
ATOM 1794 C CA . SER A 1 227 ? -5.589 -8.250 16.484 1.00 88.44 227 SER A CA 1
ATOM 1795 C C . SER A 1 227 ? -4.265 -8.828 15.989 1.00 88.44 227 SER A C 1
ATOM 1797 O O . SER A 1 227 ? -4.075 -10.039 16.047 1.00 88.44 227 SER A O 1
ATO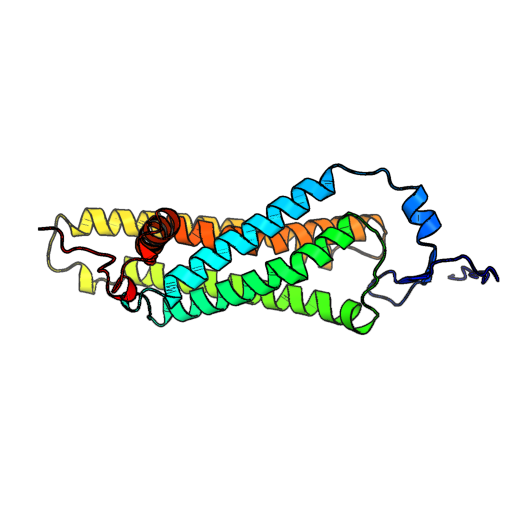M 1799 N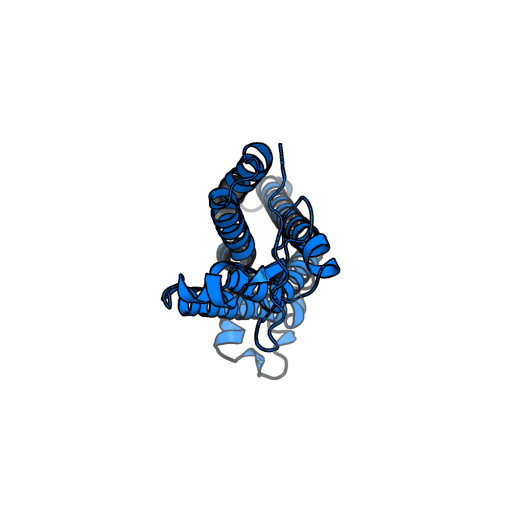 N . ALA A 1 228 ? -3.302 -7.979 15.615 1.00 88.31 228 ALA A N 1
ATOM 1800 C CA . ALA A 1 228 ? -1.959 -8.397 15.231 1.00 88.31 228 ALA A CA 1
ATOM 1801 C C . ALA A 1 228 ? -1.269 -9.187 16.348 1.00 88.31 228 ALA A C 1
ATOM 1803 O O . ALA A 1 228 ? -0.690 -10.236 16.085 1.00 88.31 228 ALA A O 1
ATOM 1804 N N . LYS A 1 229 ? -1.370 -8.743 17.608 1.00 88.62 229 LYS A N 1
ATOM 1805 C CA . LYS A 1 229 ? -0.834 -9.493 18.752 1.00 88.62 229 LYS A CA 1
ATOM 1806 C C . LYS A 1 229 ? -1.504 -10.862 18.890 1.00 88.62 229 LYS A C 1
ATOM 1808 O O . LYS A 1 229 ? -0.799 -11.840 19.120 1.00 88.62 229 LYS A O 1
ATOM 1813 N N . TYR A 1 230 ? -2.825 -10.961 18.740 1.00 84.56 230 TYR A N 1
ATOM 1814 C CA . TYR A 1 230 ? -3.542 -12.245 18.787 1.00 84.56 230 TYR A CA 1
ATOM 1815 C C . TYR A 1 230 ? -3.136 -13.184 17.643 1.00 84.56 230 TYR A C 1
ATOM 1817 O O . TYR A 1 230 ? -2.915 -14.369 17.883 1.00 84.56 230 TYR A O 1
ATOM 1825 N N . ILE A 1 231 ? -2.967 -12.654 16.430 1.00 88.25 231 ILE A N 1
ATOM 1826 C CA . ILE A 1 231 ? -2.524 -13.421 15.258 1.00 88.25 231 ILE A CA 1
ATOM 1827 C C . ILE A 1 231 ? -1.081 -13.906 15.448 1.00 88.25 231 ILE A C 1
ATOM 1829 O O . ILE A 1 231 ? -0.808 -15.094 15.307 1.00 88.25 231 ILE A O 1
ATOM 1833 N N . LEU A 1 232 ? -0.163 -13.018 15.841 1.00 87.44 232 LEU A N 1
ATOM 1834 C CA . LEU A 1 232 ? 1.253 -13.349 16.050 1.00 87.44 232 LEU A CA 1
ATOM 1835 C C . LEU A 1 232 ? 1.482 -14.291 17.240 1.00 87.44 232 LEU A C 1
ATOM 1837 O O . LEU A 1 232 ? 2.450 -15.042 17.247 1.00 87.44 232 LEU A O 1
ATOM 1841 N N . THR A 1 233 ? 0.596 -14.270 18.240 1.00 86.81 233 THR A N 1
ATOM 1842 C CA . THR A 1 233 ? 0.617 -15.224 19.366 1.00 86.81 233 THR A CA 1
ATOM 1843 C C . THR A 1 233 ? -0.173 -16.504 19.085 1.00 86.81 233 THR A C 1
ATOM 1845 O O . THR A 1 233 ? -0.328 -17.320 19.989 1.00 86.81 233 THR A O 1
ATOM 1848 N N . LEU A 1 234 ? -0.669 -16.687 17.852 1.00 83.25 234 LEU A N 1
ATOM 1849 C CA . LEU A 1 234 ? -1.437 -17.850 17.382 1.00 83.25 234 LEU A CA 1
ATOM 1850 C C . LEU A 1 234 ? -2.719 -18.151 18.177 1.00 83.25 234 LEU A C 1
ATOM 1852 O O . LEU A 1 234 ? -3.344 -19.191 17.985 1.00 83.25 234 LEU A O 1
ATOM 1856 N N . LYS A 1 235 ? -3.183 -17.205 18.999 1.00 79.31 235 LYS A N 1
ATOM 1857 C CA . LYS A 1 235 ? -4.448 -17.299 19.746 1.00 79.31 235 LYS A CA 1
ATOM 1858 C C . LYS A 1 235 ? -5.685 -17.281 18.845 1.00 79.31 235 LYS A C 1
ATOM 1860 O O . LYS A 1 235 ? -6.779 -17.613 19.281 1.00 79.31 235 LYS A O 1
ATOM 1865 N N . ILE A 1 236 ? -5.511 -16.919 17.574 1.00 80.88 236 ILE A N 1
ATOM 1866 C CA . ILE A 1 236 ? -6.553 -17.011 16.548 1.00 80.88 236 ILE A CA 1
ATOM 1867 C C . ILE A 1 236 ? -7.033 -18.456 16.309 1.00 80.88 236 ILE A C 1
ATOM 1869 O O . ILE A 1 236 ? -8.169 -18.649 15.890 1.00 80.88 236 ILE A O 1
ATOM 1873 N N . LEU A 1 237 ? -6.210 -19.467 16.619 1.00 80.50 237 LEU A N 1
ATOM 1874 C CA . LEU A 1 237 ? -6.543 -20.887 16.431 1.00 80.50 237 LEU A CA 1
ATOM 1875 C C . LEU A 1 237 ? -7.508 -21.443 17.494 1.00 80.50 237 LEU A C 1
ATOM 1877 O O . LEU A 1 237 ? -7.961 -22.579 17.375 1.00 80.50 237 LEU A O 1
ATOM 1881 N N . GLU A 1 238 ? -7.813 -20.670 18.537 1.00 78.69 238 GLU A N 1
ATOM 1882 C CA . GLU A 1 238 ? -8.722 -21.085 19.602 1.00 78.69 238 GLU A CA 1
ATOM 1883 C C . GLU A 1 238 ? -10.185 -21.060 19.105 1.00 78.69 238 GLU A C 1
ATOM 1885 O O . GLU A 1 238 ? -10.605 -20.082 18.472 1.00 78.69 238 GLU A O 1
ATOM 1890 N N . PRO A 1 239 ? -10.991 -22.111 19.355 1.00 66.31 239 PRO A N 1
ATOM 1891 C CA . PRO A 1 239 ? -12.385 -22.133 18.925 1.00 66.31 239 PRO A CA 1
ATOM 1892 C C . PRO A 1 239 ? -13.162 -20.972 19.567 1.00 66.31 239 PRO A C 1
ATOM 1894 O O . PRO A 1 239 ? -13.147 -20.803 20.783 1.00 66.31 239 PRO A O 1
ATOM 1897 N N . SER A 1 240 ? -13.886 -20.197 18.748 1.00 69.69 240 SER A N 1
ATOM 1898 C CA . SER A 1 240 ? -14.604 -18.947 19.102 1.00 69.69 240 SER A CA 1
ATOM 1899 C C . SER A 1 240 ? -13.773 -17.651 19.108 1.00 69.69 240 SER A C 1
ATOM 1901 O O . SER A 1 240 ? -14.290 -16.604 19.502 1.00 69.69 240 SER A O 1
ATOM 1903 N N . SER A 1 241 ? -12.531 -17.668 18.613 1.00 75.75 241 SER A N 1
ATOM 1904 C CA . SER A 1 241 ? -11.669 -16.474 18.527 1.00 75.75 241 SER A CA 1
ATOM 1905 C C . SER A 1 241 ? -12.249 -15.329 17.674 1.00 75.75 241 SER A C 1
ATOM 1907 O O . SER A 1 241 ? -11.929 -14.168 17.919 1.00 75.75 241 SER A O 1
ATOM 1909 N N . GLU A 1 242 ? -13.141 -15.619 16.719 1.00 71.69 242 GLU A N 1
ATOM 1910 C CA . GLU A 1 242 ? -13.855 -14.621 15.894 1.00 71.69 242 GLU A CA 1
ATOM 1911 C C . GLU A 1 242 ? -14.723 -13.648 16.718 1.00 71.69 242 GLU A C 1
ATOM 1913 O O . GLU A 1 242 ? -14.958 -12.511 16.298 1.00 71.69 242 GLU A O 1
ATOM 1918 N N . TYR A 1 243 ? -15.213 -14.100 17.881 1.00 69.25 243 TYR A N 1
ATOM 1919 C CA . TYR A 1 243 ? -16.073 -13.336 18.797 1.00 69.25 243 TYR A CA 1
ATOM 1920 C C . TYR A 1 243 ? -15.302 -12.726 19.968 1.00 69.25 243 TYR A C 1
ATOM 1922 O O . TYR A 1 243 ? -15.908 -12.109 20.846 1.00 69.25 243 TYR A O 1
ATOM 1930 N N . PHE A 1 244 ? -13.981 -12.916 20.019 1.00 74.62 244 PHE A N 1
ATOM 1931 C CA . PHE A 1 244 ? -13.179 -12.381 21.105 1.00 74.62 244 PHE A CA 1
ATOM 1932 C C . PHE A 1 244 ? -13.323 -10.856 21.143 1.00 74.62 244 PHE A C 1
ATOM 1934 O O . PHE A 1 244 ? -13.046 -10.169 20.157 1.00 74.62 244 PHE A O 1
ATOM 1941 N N . SER A 1 245 ? -13.751 -10.327 22.290 1.00 66.75 245 SER A N 1
ATOM 1942 C CA . SER A 1 245 ? -13.821 -8.886 22.508 1.00 66.75 245 SER A CA 1
ATOM 1943 C C . SER A 1 245 ? -12.413 -8.298 22.411 1.00 66.75 245 SER A C 1
ATOM 1945 O O . SER A 1 245 ? -11.581 -8.466 23.305 1.00 66.75 245 SER A O 1
ATOM 1947 N N . LEU A 1 246 ? -12.138 -7.581 21.319 1.00 67.50 246 LEU A N 1
ATOM 1948 C CA . LEU A 1 246 ? -10.886 -6.837 21.151 1.00 67.50 246 LEU A CA 1
ATOM 1949 C C . LEU A 1 246 ? -10.766 -5.698 22.178 1.00 67.50 246 LEU A C 1
ATOM 1951 O O . LEU A 1 246 ? -9.667 -5.200 22.414 1.00 67.50 246 LEU A O 1
ATOM 1955 N N . PHE A 1 247 ? -11.872 -5.303 22.809 1.00 68.81 247 PHE A N 1
ATOM 1956 C CA . PHE A 1 247 ? -11.942 -4.258 23.824 1.00 68.81 247 PHE A CA 1
ATOM 1957 C C . PHE A 1 247 ? -12.636 -4.805 25.079 1.00 68.81 247 PHE A C 1
ATOM 1959 O O . PHE A 1 247 ? -13.840 -4.598 25.237 1.00 68.81 247 PHE A O 1
ATOM 1966 N N . PRO A 1 248 ? -11.926 -5.531 25.961 1.00 58.03 248 PRO A N 1
ATOM 1967 C CA . PRO A 1 248 ? -12.514 -5.925 27.234 1.00 58.03 248 PRO A CA 1
ATOM 1968 C C . PRO A 1 248 ? -12.932 -4.660 27.992 1.00 58.03 248 PRO A C 1
ATOM 1970 O O . PRO A 1 248 ? -12.155 -3.703 28.047 1.00 58.03 248 PRO A O 1
ATOM 1973 N N . GLU A 1 249 ? -14.159 -4.643 28.521 1.00 45.19 249 GLU A N 1
ATOM 1974 C CA . GLU A 1 249 ? -14.613 -3.585 29.426 1.00 45.19 249 GLU A CA 1
ATOM 1975 C C . GLU A 1 249 ? -13.583 -3.461 30.555 1.00 45.19 249 GLU A C 1
ATOM 1977 O O . GLU A 1 249 ? -13.271 -4.447 31.230 1.00 45.19 249 GLU A O 1
ATOM 1982 N N . GLU A 1 250 ? -12.989 -2.274 30.707 1.00 44.09 250 GLU A N 1
ATOM 1983 C CA . GLU A 1 250 ? -12.180 -1.960 31.884 1.00 44.09 250 GLU A CA 1
ATOM 1984 C C . GLU A 1 250 ? -13.122 -2.029 33.093 1.00 44.09 250 GLU A C 1
ATOM 1986 O O . GLU A 1 250 ? -13.994 -1.175 33.247 1.00 44.09 250 GLU A O 1
ATOM 1991 N N . LYS A 1 251 ? -12.994 -3.100 33.885 1.00 34.16 251 LYS A N 1
ATOM 1992 C CA . LYS A 1 251 ? -13.568 -3.190 35.230 1.00 34.16 251 LYS A CA 1
ATOM 1993 C C . LYS A 1 251 ? -12.776 -2.331 36.204 1.00 34.16 251 LYS A C 1
ATOM 1995 O O . LYS A 1 251 ? -11.529 -2.338 36.092 1.00 34.16 251 LYS A O 1
#

InterPro domains:
  IPR000276 G protein-coupled receptor, rhodopsin-like [PF00001] (57-150)
  IPR000276 G protein-coupled receptor, rhodopsin-like [PF00001] (155-217)
  IPR000276 G protein-coupled receptor, rhodopsin-like [PR00237] (74-95)
  IPR000276 G protein-coupled receptor, rhodopsin-like [PR00237] (164-188)
  IPR000276 G protein-coupled receptor, rhodopsin-like [PR00237] (199-225)
  IPR000276 G protein-coupled receptor, rhodopsin-like [PS00237] (125-141)
  IPR000276 G protein-coupled receptor, rhodopsin-like [SM01381] (50-224)
  IPR001878 Zinc finger, CCHC-type [PS50158] (17-30)
  IPR017452 GPCR, rhodopsin-like, 7TM [PS50262] (56-251)
  IPR050569 Trace Amine-Associated Receptor [PTHR24249] (46-148)

pLDDT: mean 70.26, std 15.34, range [22.12, 94.56]

Organism: Cyprinus carpio (NCBI:txid7962)

Secondary structure (DSSP, 8-state):
-----------TT--EEEE--TT--EEEEHHHHHHT----THHHHHHHHHHHHHHHHHHHHHHHHH-GGG--HHHHHHHHHHHHHHHIIIIIHHHHHHHHH-S-B-SHHHHHHHHHHHHHHHHHHHHHHHHHHHHHHHHHHH-GGGSSS-TTHHHHHHHHHHHHHHHHHHHHHHHHHHHHHHHHHHHH--S-HHHHHHHHHHHHHHHTHHHHHHHHHHHH-HHHHHHHHHHHTTGGGSTTGGG--SS----

Foldseek 3Di:
DDDPPDDDDPDPPFDWFFQLDDPDTDTDRQVVVVVVDDQDPLLVVLVVLLVLLLVLLVLLLCLCVQAPVNPDPLSVLLNVLSVLSNCCSVPVSVQLSCVLRGSGDDPDDVCSVCVVVSLVVNLVSLLVSLVVVLVVLVCVLPVCPVVPDDPPVVVVVSVVSVVLNVVSVVVNVVSCVLCVQLVVLVVPDDDDPVSSNVNSVSSNSSSSSSSCSSVNCCSRPLSSVQSSVCVVVVVSPDPPSNHPPSDPPDD

Sequence (251 aa):
DQSCRLKVPSSKDVQECFYCHKQGHLIVDCNALKRKQTPQPKSVGLLNATLFTVFLNLLVTVSISHFKQLHTPTNVLILSLAVADLIAGLILMPVQGMKLIEPCWYFGEIFCSIFPLILYVVGTASLGNLVIISVDRYIAVNDPLNHSCIGESTDKKARSEKKAARTLGIVVLVYLLCWTPYYLATLSFGHDENDALVINIMQWIVCMNSLMNPFIYAMFYRWFRLSAKYILTLKILEPSSEYFSLFPEEK

Radius of gyration: 23.57 Å; chains: 1; bounding box: 49×40×75 Å